Protein AF-Q9HEX7-F1 (afdb_monomer)

Radius of gyration: 48.35 Å; Cα contacts (8 Å, |Δi|>4): 26; chains: 1; bounding box: 105×76×158 Å

Organism: Pneumocystis carinii (NCBI:txid4754)

Foldseek 3Di:
DVVVVVVVVVVVVVVVVVVVVVVVVVVVVVVCVVVVPPPPPDPDPPPDDDDPPDPPVVVVVVPPPPPPPPPPPPPPDDPDPPDPVNVVVVVVVVVVVVVVVVVVVVVVVVVVVLVVLQVVQPPDDPDSVSSVVSSVVVVVVVVVVVVVVVVVVVVVVVVVVVVVVVVVVVVVVVVVVVVVVVVVVVVVVVVVVVVVVVVPPPPDDDDPPPDDDDDDD

Secondary structure (DSSP, 8-state):
-HHHHHHHHHHHHHHHHHHHHHHHHHHHHHHHHHHTTS-----------------HHHHHHHT--------------PPPTTSHHHHHHHHHHHHHHHHHHHHHHHHHHHHHHHHHHHHHSTT--S-HHHHHHHHHHHHHHHHHHHHHHHHHHHHHHHHHHHHHHHHHHHHHHHHHHHHHHHHHHHHHHHHHHHHHHHTTSS---------------

InterPro domains:
  IPR011598 Myc-type, basic helix-loop-helix (bHLH) domain [PF00010] (98-143)
  IPR011598 Myc-type, basic helix-loop-helix (bHLH) domain [PS50888] (94-142)
  IPR011598 Myc-type, basic helix-loop-helix (bHLH) domain [SM00353] (100-148)
  IPR036638 Helix-loop-helix DNA-binding domain superfamily [G3DSA:4.10.280.10] (104-194)
  IPR036638 Helix-loop-helix DNA-binding domain superfamily [SSF47459] (92-148)
  IPR047206 Centromere-binding protein 1-like, bHLHzip domain [cd11398] (84-175)

Sequence (217 aa):
MSLYLILIILVDKVYRTEDALSKEFHGLSEITRYTGMNGEEEEEEESGGIYSVESGEEILKSGVIRRDEEIHDAGGHKPIVGSEEWHRVRRSNHKVRVKREVERRRRETINESISELSRIVPGCEKNKGKILERTVSYIQQLKENEANNIEKWTLEKLLTDQAISELSATNQKLKAECDRLWREVSVWKQAATCGINNDKDEKKDDPISNVRAEKMD

Solvent-accessible surface area (backbone atoms only — not comparable to full-atom values): 13155 Å² total; per-residue (Å²): 113,73,67,61,54,51,50,50,53,50,50,53,50,52,52,52,48,51,57,54,50,51,54,52,50,50,53,51,52,51,52,49,55,71,68,67,69,79,73,74,84,74,82,76,80,86,74,83,74,84,73,81,79,75,58,80,73,55,60,68,63,66,65,60,71,72,74,77,73,72,76,74,73,91,62,93,66,78,60,56,87,85,38,72,66,31,56,49,52,52,51,51,53,49,50,53,50,51,51,51,53,52,51,49,52,54,52,48,56,52,52,52,54,56,55,51,52,43,72,77,38,86,90,50,63,94,48,70,69,57,30,53,55,49,42,54,54,48,53,52,49,50,55,52,50,49,52,53,48,51,52,51,51,52,50,52,49,53,54,48,54,50,52,51,50,54,53,50,51,52,50,51,53,50,50,55,49,51,55,49,52,51,49,52,54,50,51,53,52,49,56,58,54,56,62,64,56,61,75,67,69,77,77,72,78,80,81,82,76,83,77,83,86,80,89,87,136

Structure (mmCIF, N/CA/C/O backbone):
data_AF-Q9HEX7-F1
#
_entry.id   AF-Q9HEX7-F1
#
loop_
_atom_site.group_PDB
_atom_site.id
_atom_site.type_symbol
_atom_site.label_atom_id
_atom_site.label_alt_id
_atom_site.label_comp_id
_atom_site.label_asym_id
_atom_site.label_entity_id
_atom_site.label_seq_id
_atom_site.pdbx_PDB_ins_code
_atom_site.Cartn_x
_atom_site.Cartn_y
_atom_site.Cartn_z
_atom_site.occupancy
_atom_site.B_iso_or_equiv
_atom_site.auth_seq_id
_atom_site.auth_comp_id
_atom_site.auth_asym_id
_atom_site.auth_atom_id
_atom_site.pdbx_PDB_model_num
ATOM 1 N N . MET A 1 1 ? 13.748 29.659 -30.826 1.00 57.03 1 MET A N 1
ATOM 2 C CA . MET A 1 1 ? 12.870 29.961 -29.671 1.00 57.03 1 MET A CA 1
ATOM 3 C C . MET A 1 1 ? 11.982 28.779 -29.276 1.00 57.03 1 MET A C 1
ATOM 5 O O . MET A 1 1 ? 12.059 28.370 -28.129 1.00 57.03 1 MET A O 1
ATOM 9 N N . SER A 1 2 ? 11.213 28.167 -30.189 1.00 70.69 2 SER A N 1
ATOM 10 C CA . SER A 1 2 ? 10.248 27.104 -29.825 1.00 70.69 2 SER A CA 1
ATOM 11 C C . SER A 1 2 ? 10.862 25.814 -29.249 1.00 70.69 2 SER A C 1
ATOM 13 O O . SER A 1 2 ? 10.303 25.236 -28.327 1.00 70.69 2 SER A O 1
ATOM 15 N N . LEU A 1 3 ? 12.028 25.376 -29.742 1.00 67.94 3 LEU A N 1
ATOM 16 C CA . LEU A 1 3 ? 12.684 24.144 -29.265 1.00 67.94 3 LEU A CA 1
ATOM 17 C C . LEU A 1 3 ? 13.345 24.301 -27.887 1.00 67.94 3 LEU A C 1
ATOM 19 O O . LEU A 1 3 ? 13.359 23.364 -27.098 1.00 67.94 3 LEU A O 1
ATOM 23 N N . TYR A 1 4 ? 13.844 25.499 -27.576 1.00 76.00 4 TYR A N 1
ATOM 24 C CA . TYR A 1 4 ? 14.485 25.790 -26.290 1.00 76.00 4 TYR A CA 1
ATOM 25 C C . TYR A 1 4 ? 13.460 25.791 -25.148 1.00 76.00 4 TYR A C 1
ATOM 27 O O . TYR A 1 4 ? 13.732 25.293 -24.062 1.00 76.00 4 TYR A O 1
ATOM 35 N N . LEU A 1 5 ? 12.247 26.282 -25.423 1.00 78.19 5 LEU A N 1
ATOM 36 C CA . LEU A 1 5 ? 11.144 26.282 -24.464 1.00 78.19 5 LEU A CA 1
ATOM 37 C C . LEU A 1 5 ? 10.634 24.859 -24.181 1.00 78.19 5 LEU A C 1
ATOM 39 O O . LEU A 1 5 ? 10.353 24.524 -23.036 1.00 78.19 5 LEU A O 1
ATOM 43 N N . ILE A 1 6 ? 10.578 24.003 -25.208 1.00 77.62 6 ILE A N 1
ATOM 44 C CA . ILE A 1 6 ? 10.208 22.586 -25.062 1.00 77.62 6 ILE A CA 1
ATOM 45 C C . ILE A 1 6 ? 11.251 21.834 -24.228 1.00 77.62 6 ILE A C 1
ATOM 47 O O . ILE A 1 6 ? 10.879 21.052 -23.357 1.00 77.62 6 ILE A O 1
ATOM 51 N N . LEU A 1 7 ? 12.542 22.099 -24.451 1.00 79.31 7 LEU A N 1
ATOM 52 C CA . LEU A 1 7 ? 13.619 21.478 -23.682 1.00 79.31 7 LEU A CA 1
ATOM 53 C C . LEU A 1 7 ? 13.558 21.877 -22.201 1.00 79.31 7 LEU A C 1
ATOM 55 O O . LEU A 1 7 ? 13.669 21.013 -21.341 1.00 79.31 7 LEU A O 1
ATOM 59 N N . ILE A 1 8 ? 13.303 23.154 -21.898 1.00 81.88 8 ILE A N 1
ATOM 60 C CA . ILE A 1 8 ? 13.150 23.634 -20.515 1.00 81.88 8 ILE A CA 1
ATOM 61 C C . ILE A 1 8 ? 11.940 22.982 -19.835 1.00 81.88 8 ILE A C 1
ATOM 63 O O . ILE A 1 8 ? 12.062 22.516 -18.708 1.00 81.88 8 ILE A O 1
ATOM 67 N N . ILE A 1 9 ? 10.796 22.883 -20.521 1.00 79.69 9 ILE A N 1
ATOM 68 C CA . ILE A 1 9 ? 9.590 22.243 -19.968 1.00 79.69 9 ILE A CA 1
ATOM 69 C C . ILE A 1 9 ? 9.819 20.747 -19.718 1.00 79.69 9 ILE A C 1
ATOM 71 O O . ILE A 1 9 ? 9.359 20.222 -18.708 1.00 79.69 9 ILE A O 1
ATOM 75 N N . LEU A 1 10 ? 10.524 20.053 -20.616 1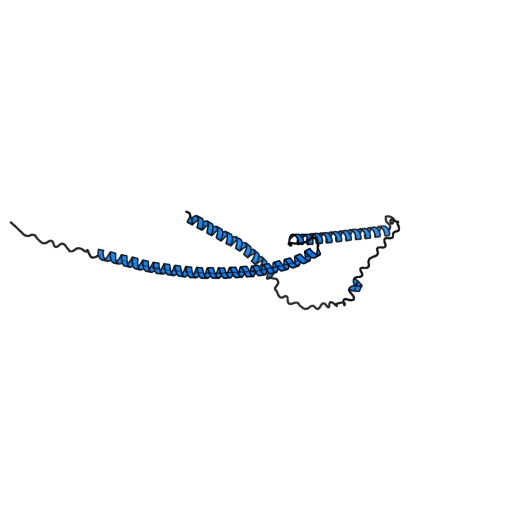.00 78.88 10 LEU A N 1
ATOM 76 C CA . LEU A 1 10 ? 10.851 18.637 -20.436 1.00 78.88 10 LEU A CA 1
ATOM 77 C C . LEU A 1 10 ? 11.819 18.427 -19.271 1.00 78.88 10 LEU A C 1
ATOM 79 O O . LEU A 1 10 ? 11.576 17.549 -18.451 1.00 78.88 10 LEU A O 1
ATOM 83 N N . VAL A 1 11 ? 12.863 19.250 -19.161 1.00 78.12 11 VAL A N 1
ATOM 84 C CA . VAL A 1 11 ? 13.827 19.172 -18.055 1.00 78.12 11 VAL A CA 1
ATOM 85 C C . VAL A 1 11 ? 13.146 19.462 -16.717 1.00 78.12 11 VAL A C 1
ATOM 87 O O . VAL A 1 11 ? 13.338 18.702 -15.776 1.00 78.12 11 VAL A O 1
ATOM 90 N N . ASP A 1 12 ? 12.294 20.487 -16.640 1.00 77.44 12 ASP A N 1
ATOM 91 C CA . ASP A 1 12 ? 11.570 20.841 -15.411 1.00 77.44 12 ASP A CA 1
ATOM 92 C C . ASP A 1 12 ? 10.563 19.751 -15.004 1.00 77.44 12 ASP A C 1
ATOM 94 O O . ASP A 1 12 ? 10.394 19.434 -13.825 1.00 77.44 12 ASP A O 1
ATOM 98 N N . LYS A 1 13 ? 9.932 19.101 -15.991 1.00 71.25 13 LYS A N 1
ATOM 99 C CA . LYS A 1 13 ? 9.003 17.992 -15.754 1.00 71.25 13 LYS A CA 1
ATOM 100 C C . LYS A 1 13 ? 9.717 16.726 -15.287 1.00 71.25 13 LYS A C 1
ATOM 102 O O . LYS A 1 13 ? 9.211 16.083 -14.373 1.00 71.25 13 LYS A O 1
ATOM 107 N N . VAL A 1 14 ? 10.885 16.422 -15.859 1.00 74.38 14 VAL A N 1
ATOM 108 C CA . VAL A 1 14 ? 11.753 15.314 -15.430 1.00 74.38 14 VAL A CA 1
ATOM 109 C C . VAL A 1 14 ? 12.279 15.558 -14.011 1.00 74.38 14 VAL A C 1
ATOM 111 O O . VAL A 1 14 ? 12.136 14.684 -13.158 1.00 74.38 14 VAL A O 1
ATOM 114 N N . TYR A 1 15 ? 12.761 16.766 -13.707 1.00 65.94 15 TYR A N 1
ATOM 115 C CA . TYR A 1 15 ? 13.234 17.115 -12.361 1.00 65.94 15 TYR A CA 1
ATOM 116 C C . TYR A 1 15 ? 12.117 17.058 -11.310 1.00 65.94 15 TYR A C 1
ATOM 118 O O . TYR A 1 15 ? 12.326 16.557 -10.207 1.00 65.94 15 TYR A O 1
ATOM 126 N N . ARG A 1 16 ? 10.898 17.511 -11.640 1.00 67.06 16 ARG A N 1
ATOM 127 C CA . ARG A 1 16 ? 9.739 17.366 -10.741 1.00 67.06 16 ARG A CA 1
ATOM 128 C C . ARG A 1 16 ? 9.359 15.910 -10.493 1.00 67.06 16 ARG A C 1
ATOM 130 O O . ARG A 1 16 ? 8.937 15.594 -9.383 1.00 67.06 16 ARG A O 1
ATOM 137 N N . THR A 1 17 ? 9.458 15.044 -11.503 1.00 60.97 17 THR A N 1
ATOM 138 C CA . THR A 1 17 ? 9.198 13.610 -11.319 1.00 60.97 17 THR A CA 1
ATOM 139 C C . THR A 1 17 ? 10.272 12.941 -10.472 1.00 60.97 17 THR A C 1
ATOM 141 O O . THR A 1 17 ? 9.924 12.144 -9.609 1.00 60.97 17 THR A O 1
ATOM 144 N N . GLU A 1 18 ? 11.544 13.312 -10.636 1.00 62.06 18 GLU A N 1
ATOM 145 C CA . GLU A 1 18 ? 12.628 12.813 -9.784 1.00 62.06 18 GLU A CA 1
ATOM 146 C C . GLU A 1 18 ? 12.456 13.255 -8.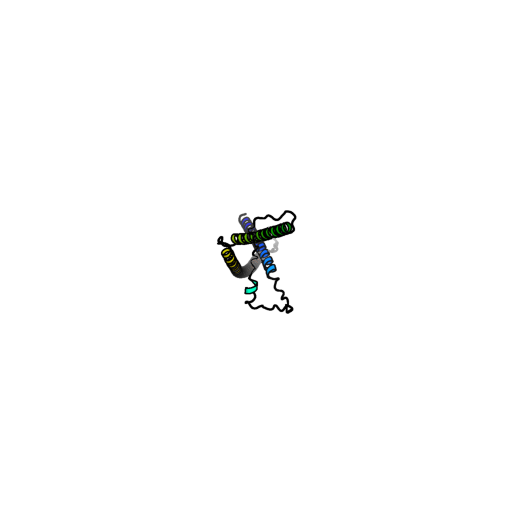323 1.00 62.06 18 GLU A C 1
ATOM 148 O O . GLU A 1 18 ? 12.617 12.437 -7.422 1.00 62.06 18 GLU A O 1
ATOM 153 N N . ASP A 1 19 ? 12.042 14.500 -8.061 1.00 65.31 19 ASP A N 1
ATOM 154 C CA . ASP A 1 19 ? 11.832 14.999 -6.691 1.00 65.31 19 ASP A CA 1
ATOM 155 C C . ASP A 1 19 ? 10.610 14.358 -5.998 1.00 65.31 19 ASP A C 1
ATOM 157 O O . ASP A 1 19 ? 10.617 14.126 -4.786 1.00 65.31 19 ASP A O 1
ATOM 161 N N . ALA A 1 20 ? 9.564 14.021 -6.764 1.00 58.84 20 ALA A N 1
ATOM 162 C CA . ALA A 1 20 ? 8.406 13.276 -6.266 1.00 58.84 20 ALA A CA 1
ATOM 163 C C . ALA A 1 20 ? 8.754 11.806 -5.963 1.00 58.84 20 ALA A C 1
ATOM 165 O O . ALA A 1 20 ? 8.435 11.312 -4.882 1.00 58.84 20 ALA A O 1
ATOM 166 N N . LEU A 1 21 ? 9.480 11.142 -6.871 1.00 58.53 21 LEU A N 1
ATOM 167 C CA . LEU A 1 21 ? 9.962 9.769 -6.687 1.00 58.53 21 LEU A CA 1
ATOM 168 C C . LEU A 1 21 ? 10.971 9.665 -5.538 1.00 58.53 21 LEU A C 1
ATOM 170 O O . LEU A 1 21 ? 10.945 8.695 -4.790 1.00 58.53 21 LEU A O 1
ATOM 174 N N . SER A 1 22 ? 11.830 10.670 -5.349 1.00 61.56 22 SER A N 1
ATOM 175 C CA . SER A 1 22 ? 12.816 10.694 -4.263 1.00 61.56 22 SER A CA 1
ATOM 176 C C . SER A 1 22 ? 12.150 10.803 -2.885 1.00 61.56 22 SER A C 1
ATOM 178 O O . SER A 1 22 ? 12.585 10.151 -1.936 1.00 61.56 22 SER A O 1
ATOM 180 N N . LYS A 1 23 ? 11.039 11.548 -2.777 1.00 60.06 23 LYS A N 1
ATOM 181 C CA . LYS A 1 23 ? 10.221 11.626 -1.551 1.00 60.06 23 LYS A CA 1
ATOM 182 C C . LYS A 1 23 ? 9.485 10.317 -1.255 1.00 60.06 23 LYS A C 1
ATOM 184 O O . LYS A 1 23 ? 9.469 9.895 -0.101 1.00 60.06 23 LYS A O 1
ATOM 189 N N . GLU A 1 24 ? 8.937 9.652 -2.273 1.00 60.84 24 GLU A N 1
ATOM 190 C CA . GLU A 1 24 ? 8.319 8.327 -2.110 1.00 60.84 24 GLU A CA 1
ATOM 191 C C . GLU A 1 24 ? 9.354 7.251 -1.753 1.00 60.84 24 GLU A C 1
ATOM 193 O O . GLU A 1 24 ? 9.128 6.457 -0.843 1.00 60.84 24 GLU A O 1
ATOM 198 N N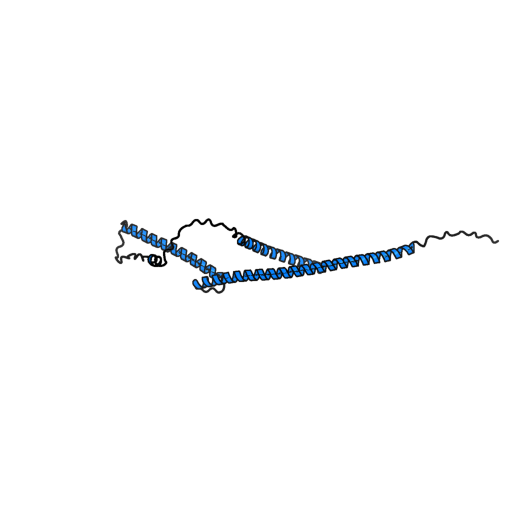 . PHE A 1 25 ? 10.532 7.270 -2.382 1.00 57.44 25 PHE A N 1
ATOM 199 C CA . PHE A 1 25 ? 11.620 6.337 -2.087 1.00 57.44 25 PHE A CA 1
ATOM 200 C C . PHE A 1 25 ? 12.210 6.554 -0.686 1.00 57.44 25 PHE A C 1
ATOM 202 O O . PHE A 1 25 ? 12.515 5.584 0.005 1.00 57.44 25 PHE A O 1
ATOM 209 N N . HIS A 1 26 ? 12.320 7.805 -0.215 1.00 55.22 26 HIS A N 1
ATOM 210 C CA . HIS A 1 26 ? 12.702 8.084 1.175 1.00 55.22 26 HIS A CA 1
ATOM 211 C C . HIS A 1 26 ? 11.670 7.537 2.166 1.00 55.22 26 HIS A C 1
ATOM 213 O O . HIS A 1 26 ? 12.069 6.870 3.121 1.00 55.22 26 HIS A O 1
ATOM 219 N N . GLY A 1 27 ? 10.372 7.737 1.903 1.00 55.88 27 GLY A N 1
ATOM 220 C CA . GLY A 1 27 ? 9.290 7.177 2.717 1.00 55.88 27 GLY A CA 1
ATOM 221 C C . GLY A 1 27 ? 9.322 5.647 2.769 1.00 55.88 27 GLY A C 1
ATOM 222 O O . GLY A 1 27 ? 9.231 5.062 3.846 1.00 55.88 27 GLY A O 1
ATOM 223 N N . LEU A 1 28 ? 9.565 4.988 1.632 1.00 54.22 28 LEU A N 1
ATOM 224 C CA . LEU A 1 28 ? 9.733 3.532 1.559 1.00 54.22 28 LEU A CA 1
ATOM 225 C C . LEU A 1 28 ? 11.014 3.048 2.260 1.00 54.22 28 LEU A C 1
ATOM 227 O O . LEU A 1 28 ? 11.005 1.991 2.890 1.00 54.22 28 LEU A O 1
ATOM 231 N N . SER A 1 29 ? 12.105 3.822 2.216 1.00 53.22 29 SER A N 1
ATOM 232 C CA . SER A 1 29 ? 13.355 3.506 2.927 1.00 53.22 29 SER A CA 1
ATOM 233 C C . SER A 1 29 ? 13.233 3.638 4.450 1.00 53.22 29 SER A C 1
ATOM 235 O O . SER A 1 29 ? 13.913 2.916 5.181 1.00 53.22 29 SER A O 1
ATOM 237 N N . GLU A 1 30 ? 12.391 4.555 4.941 1.00 50.47 30 GLU A N 1
ATOM 238 C CA . GLU A 1 30 ? 12.071 4.668 6.367 1.00 50.47 30 GLU A CA 1
ATOM 239 C C . GLU A 1 30 ? 11.192 3.501 6.810 1.00 50.47 30 GLU A C 1
ATOM 241 O O . GLU A 1 30 ? 11.521 2.841 7.792 1.00 50.47 30 GLU A O 1
ATOM 246 N N . ILE A 1 31 ? 10.148 3.170 6.046 1.00 52.47 31 ILE A N 1
ATOM 247 C CA . ILE A 1 31 ? 9.278 2.017 6.327 1.00 52.47 31 ILE A CA 1
ATOM 248 C C . ILE A 1 31 ? 10.095 0.715 6.348 1.00 52.47 31 ILE A C 1
ATOM 250 O O . ILE A 1 31 ? 9.997 -0.052 7.303 1.00 52.47 31 ILE A O 1
ATOM 254 N N . THR A 1 32 ? 10.988 0.516 5.372 1.00 51.16 32 THR A N 1
ATOM 255 C CA . THR A 1 32 ? 11.868 -0.666 5.297 1.00 51.16 32 THR A CA 1
ATOM 256 C C . THR A 1 32 ? 12.849 -0.742 6.475 1.00 51.16 32 THR A C 1
ATOM 258 O O . THR A 1 32 ? 13.127 -1.832 6.975 1.00 51.16 32 THR A O 1
ATOM 261 N N . ARG A 1 33 ? 13.356 0.399 6.971 1.00 50.41 33 ARG A N 1
ATOM 262 C CA . ARG A 1 33 ? 14.217 0.446 8.169 1.00 50.41 33 ARG A CA 1
ATOM 263 C C . ARG A 1 33 ? 13.463 0.092 9.452 1.00 50.41 33 ARG A C 1
ATOM 265 O O . ARG A 1 33 ? 14.038 -0.571 10.307 1.00 50.41 33 ARG A O 1
ATOM 272 N N . TYR A 1 34 ? 12.189 0.461 9.570 1.00 47.59 34 TYR A N 1
ATOM 273 C CA . TYR A 1 34 ? 11.359 0.083 10.719 1.00 47.59 34 TYR A CA 1
ATOM 274 C C . TYR A 1 34 ? 10.903 -1.383 10.686 1.00 47.59 34 TYR A C 1
ATOM 276 O O . TYR A 1 34 ? 10.695 -1.974 11.742 1.00 47.59 34 TYR A O 1
ATOM 284 N N . THR A 1 35 ? 10.782 -1.999 9.507 1.00 54.00 35 THR A N 1
ATOM 285 C CA . THR A 1 35 ? 10.439 -3.428 9.383 1.00 54.00 35 THR A CA 1
ATOM 286 C C . THR A 1 35 ? 11.658 -4.355 9.422 1.00 54.00 35 THR A C 1
ATOM 288 O O . THR A 1 35 ? 11.519 -5.520 9.778 1.00 54.00 35 THR A O 1
ATOM 291 N N . GLY A 1 36 ? 12.848 -3.857 9.065 1.00 43.34 36 GLY A N 1
ATOM 292 C CA . GLY A 1 36 ? 14.083 -4.642 8.937 1.00 43.34 36 GLY A CA 1
ATOM 293 C C . GLY A 1 36 ? 14.960 -4.745 10.191 1.00 43.34 36 GLY A C 1
ATOM 294 O O . GLY A 1 36 ? 16.016 -5.361 10.114 1.00 43.34 36 GLY A O 1
ATOM 295 N N . MET A 1 37 ? 14.560 -4.159 11.325 1.00 42.53 37 MET A N 1
ATOM 296 C CA . MET A 1 37 ? 15.340 -4.175 12.579 1.00 42.53 37 MET A CA 1
ATOM 297 C C . MET A 1 37 ? 14.719 -5.015 13.713 1.00 42.53 37 MET A C 1
ATOM 299 O O . MET A 1 37 ? 15.175 -4.921 14.843 1.00 42.53 37 MET A O 1
ATOM 303 N N . ASN A 1 38 ? 13.727 -5.869 13.435 1.00 46.47 38 ASN A N 1
ATOM 304 C CA . ASN A 1 38 ? 13.174 -6.812 14.430 1.00 46.47 38 ASN A CA 1
ATOM 305 C C . ASN A 1 38 ? 13.630 -8.266 14.195 1.00 46.47 38 ASN A C 1
ATOM 307 O O . ASN A 1 38 ? 12.922 -9.202 14.554 1.00 46.47 38 ASN A O 1
ATOM 311 N N . GLY A 1 39 ? 14.770 -8.453 13.530 1.00 45.56 39 GLY A N 1
ATOM 312 C CA . GLY A 1 39 ? 15.330 -9.764 13.191 1.00 45.56 39 GLY A CA 1
ATOM 313 C C . GLY A 1 39 ? 16.694 -10.021 13.824 1.00 45.56 39 GLY A C 1
ATOM 314 O O . GLY A 1 39 ? 17.519 -10.676 13.197 1.00 45.56 39 GLY A O 1
ATOM 315 N N . GLU A 1 40 ? 16.965 -9.471 15.009 1.00 46.81 40 GLU A N 1
ATOM 316 C CA . GLU A 1 40 ? 18.017 -10.025 15.863 1.00 46.81 40 GLU A CA 1
ATOM 317 C C . GLU A 1 40 ? 17.400 -11.216 16.600 1.00 46.81 40 GLU A C 1
ATOM 319 O O . GLU A 1 40 ? 16.463 -11.067 17.384 1.00 46.81 40 GLU A O 1
ATOM 324 N N . GLU A 1 41 ? 17.866 -12.411 16.242 1.00 52.25 41 GLU A N 1
ATOM 325 C CA . GLU A 1 41 ? 17.596 -13.663 16.941 1.00 52.25 41 GLU A CA 1
ATOM 326 C C . GLU A 1 41 ? 18.113 -13.522 18.382 1.00 52.25 41 GLU A C 1
ATOM 328 O O . GLU A 1 41 ? 19.293 -13.733 18.657 1.00 52.25 41 GLU A O 1
ATOM 333 N N . GLU A 1 42 ? 17.244 -13.105 19.306 1.00 44.09 42 GLU A N 1
ATOM 334 C CA . GLU A 1 42 ? 17.498 -13.256 20.736 1.00 44.09 42 GLU A CA 1
ATOM 335 C C . GLU A 1 42 ? 17.434 -14.755 21.058 1.00 44.09 42 GLU A C 1
ATOM 337 O O . GLU A 1 42 ? 16.378 -15.386 20.983 1.00 44.09 42 GLU A O 1
ATOM 342 N N . GLU A 1 43 ? 18.591 -15.342 21.376 1.00 45.16 43 GLU A N 1
ATOM 343 C CA . GLU A 1 43 ? 18.681 -16.645 22.029 1.00 45.16 43 GLU A CA 1
ATOM 344 C C . GLU A 1 43 ? 17.903 -16.571 23.354 1.00 45.16 43 GLU A C 1
ATOM 346 O O . GLU A 1 43 ? 18.370 -16.002 24.342 1.00 45.16 43 GLU A O 1
ATOM 351 N N . GLU A 1 44 ? 16.682 -17.111 23.370 1.00 42.72 44 GLU A N 1
ATOM 352 C CA . GLU A 1 44 ? 15.894 -17.258 24.592 1.00 42.72 44 GLU A CA 1
ATOM 353 C C . GLU A 1 44 ? 16.599 -18.253 25.532 1.00 42.72 44 GLU A C 1
ATOM 355 O O . GLU A 1 44 ? 16.522 -19.472 25.359 1.00 42.72 44 GLU A O 1
ATOM 360 N N . GLU A 1 45 ? 17.285 -17.739 26.558 1.00 41.88 45 GLU A N 1
ATOM 361 C CA . GLU A 1 45 ? 17.632 -18.526 27.741 1.00 41.88 45 GLU A CA 1
ATOM 362 C C . GLU A 1 45 ? 16.335 -19.003 28.414 1.00 41.88 45 GLU A C 1
ATOM 364 O O . GLU A 1 45 ? 15.575 -18.232 29.009 1.00 41.88 45 GLU A O 1
ATOM 369 N N . GLU A 1 46 ? 16.096 -20.309 28.317 1.00 44.38 46 GLU A N 1
ATOM 370 C CA . GLU A 1 46 ? 14.995 -21.040 28.936 1.00 44.38 46 GLU A CA 1
ATOM 371 C C . GLU A 1 46 ? 15.089 -20.973 30.475 1.00 44.38 46 GLU A C 1
ATOM 373 O O . GLU A 1 46 ? 15.585 -21.872 31.156 1.00 44.38 46 GLU A O 1
ATOM 378 N N . SER A 1 47 ? 14.590 -19.883 31.058 1.00 37.28 47 SER A N 1
ATOM 379 C CA . SER A 1 47 ? 14.283 -19.795 32.486 1.00 37.28 47 SER A CA 1
ATOM 380 C C . SER A 1 47 ? 12.882 -20.355 32.717 1.00 37.28 47 SER A C 1
ATOM 382 O O . SER A 1 47 ? 11.870 -19.659 32.607 1.00 37.28 47 SER A O 1
ATOM 384 N N . GLY A 1 48 ? 12.832 -21.659 32.998 1.00 41.44 48 GLY A N 1
ATOM 385 C CA . GLY A 1 48 ? 11.623 -22.418 33.298 1.00 41.44 48 GLY A CA 1
ATOM 386 C C . GLY A 1 48 ? 10.849 -21.871 34.502 1.00 41.44 48 GLY A C 1
ATOM 387 O O . GLY A 1 48 ? 11.022 -22.315 35.637 1.00 41.44 48 GLY A O 1
ATOM 388 N N . GLY A 1 49 ? 9.935 -20.940 34.241 1.00 36.03 49 GLY A N 1
ATOM 389 C CA . GLY A 1 49 ? 8.829 -20.603 35.126 1.00 36.03 49 GLY A CA 1
ATOM 390 C C . GLY A 1 49 ? 7.688 -21.591 34.912 1.00 36.03 49 GLY A C 1
ATOM 391 O O . GLY A 1 49 ? 6.940 -21.484 33.945 1.00 36.03 49 GLY A O 1
ATOM 392 N N . ILE A 1 50 ? 7.559 -22.561 35.817 1.00 40.22 50 ILE A N 1
ATOM 393 C CA . ILE A 1 50 ? 6.465 -23.537 35.847 1.00 40.22 50 ILE A CA 1
ATOM 394 C C . ILE A 1 50 ? 5.142 -22.781 36.051 1.00 40.22 50 ILE A C 1
ATOM 396 O O . ILE A 1 50 ? 4.753 -22.483 37.179 1.00 40.22 50 ILE A O 1
ATOM 400 N N . TYR A 1 51 ? 4.432 -22.468 34.969 1.00 36.34 51 TYR A N 1
ATOM 401 C CA . TYR A 1 51 ? 3.018 -22.125 35.050 1.00 36.34 51 TYR A CA 1
ATOM 402 C C . TYR A 1 51 ? 2.231 -23.433 35.099 1.00 36.34 51 TYR A C 1
ATOM 404 O O . TYR A 1 51 ? 2.020 -24.088 34.079 1.00 36.34 51 TYR A O 1
ATOM 412 N N . SER A 1 52 ? 1.817 -23.828 36.306 1.00 41.25 52 SER A N 1
ATOM 413 C CA . SER A 1 52 ? 0.781 -24.846 36.478 1.00 41.25 52 SER A CA 1
ATOM 414 C C . SER A 1 52 ? -0.462 -24.400 35.714 1.00 41.25 52 SER A C 1
ATOM 416 O O . SER A 1 52 ? -1.128 -23.439 36.092 1.00 41.25 52 SER A O 1
ATOM 418 N N . VAL A 1 53 ? -0.758 -25.098 34.621 1.00 47.44 53 VAL A N 1
ATOM 419 C CA . VAL A 1 53 ? -2.034 -24.992 33.921 1.00 47.44 53 VAL A CA 1
ATOM 420 C C . VAL A 1 53 ? -3.077 -25.644 34.823 1.00 47.44 53 VAL A C 1
ATOM 422 O O . VAL A 1 53 ? -3.245 -26.863 34.816 1.00 47.44 53 VAL A O 1
ATOM 425 N N . GLU A 1 54 ? -3.743 -24.840 35.650 1.00 46.16 54 GLU A N 1
ATOM 426 C CA .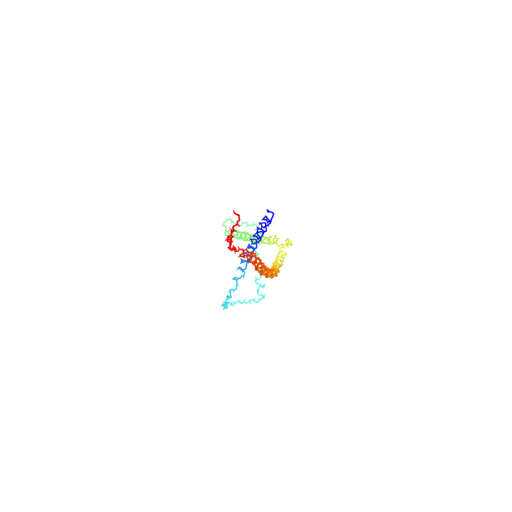 GLU A 1 54 ? -4.951 -25.286 36.338 1.00 46.16 54 GLU A CA 1
ATOM 427 C C . GLU A 1 54 ? -6.006 -25.629 35.277 1.00 46.16 54 GLU A C 1
ATOM 429 O O . GLU A 1 54 ? -6.336 -24.830 34.394 1.00 46.16 54 GLU A O 1
ATOM 434 N N . SER A 1 55 ? -6.472 -26.879 35.326 1.00 48.59 55 SER A N 1
ATOM 435 C CA . SER A 1 55 ? -7.475 -27.453 34.432 1.00 48.59 55 SER A CA 1
ATOM 436 C C . SER A 1 55 ? -8.713 -26.555 34.353 1.00 48.59 55 SER A C 1
ATOM 438 O O . SER A 1 55 ? -9.168 -26.009 35.359 1.00 48.59 55 SER A O 1
ATOM 440 N N . GLY A 1 56 ? -9.298 -26.437 33.156 1.00 46.50 56 GLY A N 1
ATOM 441 C CA . GLY A 1 56 ? -10.410 -25.531 32.832 1.00 46.50 56 GLY A CA 1
ATOM 442 C C . GLY A 1 56 ? -11.689 -25.676 33.676 1.00 46.50 56 GLY A C 1
ATOM 443 O O . GLY A 1 56 ? -12.609 -24.876 33.518 1.00 46.50 56 GLY A O 1
ATOM 444 N N . GLU A 1 57 ? -11.756 -26.637 34.601 1.00 48.38 57 GLU A N 1
ATOM 445 C CA . GLU A 1 57 ? -12.818 -26.743 35.609 1.00 48.38 57 GLU A CA 1
ATOM 446 C C . GLU A 1 57 ? -12.640 -25.799 36.818 1.00 48.38 57 GLU A C 1
ATOM 448 O O . GLU A 1 57 ? -13.634 -25.461 37.466 1.00 48.38 57 GLU A O 1
ATOM 453 N N . GLU A 1 58 ? -11.429 -25.311 37.120 1.00 42.94 58 GLU A N 1
ATOM 454 C CA . GLU A 1 58 ? -11.195 -24.387 38.249 1.00 42.94 58 GLU A CA 1
ATOM 455 C C . GLU A 1 58 ? -11.509 -22.922 37.911 1.00 42.94 58 GLU A C 1
ATOM 457 O O . GLU A 1 58 ? -12.041 -22.185 38.749 1.00 42.94 58 GLU A O 1
ATOM 462 N N . ILE A 1 59 ? -11.326 -22.514 36.652 1.00 46.44 59 ILE A N 1
ATOM 463 C CA . ILE A 1 59 ? -11.650 -21.154 36.181 1.00 46.44 59 ILE A CA 1
ATOM 464 C C . ILE A 1 59 ? -13.169 -20.899 36.217 1.00 46.44 59 ILE A C 1
ATOM 466 O O . ILE A 1 59 ? -13.624 -19.786 36.492 1.00 46.44 59 ILE A O 1
ATOM 470 N N . LEU A 1 60 ? -13.984 -21.943 36.038 1.00 44.94 60 LEU A N 1
ATOM 471 C CA . LEU A 1 60 ? -15.443 -21.839 36.141 1.00 44.94 60 LEU A CA 1
ATOM 472 C C . LEU A 1 60 ? -15.939 -21.709 37.591 1.00 44.94 60 LEU A C 1
ATOM 474 O O . LEU A 1 60 ? -17.045 -21.214 37.809 1.00 44.94 60 LEU A O 1
ATOM 478 N N . LYS A 1 61 ? -15.127 -22.080 38.592 1.00 45.03 61 LYS A N 1
ATOM 479 C CA . LYS A 1 61 ? -15.445 -21.854 40.013 1.00 45.03 61 LYS A CA 1
ATOM 480 C C . LYS A 1 61 ? -14.966 -20.491 40.518 1.00 45.03 61 LYS A C 1
ATOM 482 O O . LYS A 1 61 ? -15.611 -19.932 41.405 1.00 45.03 61 LYS A O 1
ATOM 487 N N . SER A 1 62 ? -13.903 -19.919 39.943 1.00 39.38 62 SER A N 1
ATOM 488 C CA . SER A 1 62 ? -13.414 -18.576 40.308 1.00 39.38 62 SER A CA 1
ATOM 489 C C . SER A 1 62 ? -14.199 -17.434 39.643 1.00 39.38 62 SER A C 1
ATOM 491 O O . SER A 1 62 ? -14.219 -16.313 40.151 1.00 39.38 62 SER A O 1
ATOM 493 N N . GLY A 1 63 ? -14.925 -17.731 38.558 1.00 39.94 63 GLY A N 1
ATOM 494 C CA . GLY A 1 63 ? -15.805 -16.802 37.840 1.00 39.94 63 GLY A CA 1
ATOM 495 C C . GLY A 1 63 ? -17.151 -16.504 38.509 1.00 39.94 63 GLY A C 1
ATOM 496 O O . GLY A 1 63 ? -17.935 -15.717 37.973 1.00 39.94 63 GLY A O 1
ATOM 497 N N . VAL A 1 64 ? -17.433 -17.062 39.692 1.00 38.31 64 VAL A N 1
ATOM 498 C CA . VAL A 1 64 ? -18.484 -16.510 40.552 1.00 38.31 64 VAL A CA 1
ATOM 499 C C . VAL A 1 64 ? -17.908 -15.241 41.162 1.00 38.31 64 VAL A C 1
ATOM 501 O O . VAL A 1 64 ? -17.422 -15.231 42.293 1.00 38.31 64 VAL A O 1
ATOM 504 N N . ILE A 1 65 ? -17.977 -14.143 40.401 1.00 40.56 65 ILE A N 1
ATOM 505 C CA . ILE A 1 65 ? -18.056 -12.819 41.003 1.00 40.56 65 ILE A CA 1
ATOM 506 C C . ILE A 1 65 ? -19.184 -12.951 42.010 1.00 40.56 65 ILE A C 1
ATOM 508 O O . ILE A 1 65 ? -20.359 -13.014 41.638 1.00 40.56 65 ILE A O 1
ATOM 512 N N . ARG A 1 66 ? -18.800 -13.072 43.285 1.00 40.19 66 ARG A N 1
ATOM 513 C CA . ARG A 1 66 ? -19.679 -12.787 44.400 1.00 40.19 66 ARG A CA 1
ATOM 514 C C . ARG A 1 66 ? -20.259 -11.440 44.033 1.00 40.19 66 ARG A C 1
ATOM 516 O O . ARG A 1 66 ? -19.563 -10.427 43.998 1.00 40.19 66 ARG A O 1
ATOM 523 N N . ARG A 1 67 ? -21.518 -11.476 43.606 1.00 41.97 67 ARG A N 1
ATOM 524 C CA . ARG A 1 67 ? -22.390 -10.328 43.665 1.00 41.97 67 ARG A CA 1
ATOM 525 C C . ARG A 1 67 ? -22.306 -10.005 45.146 1.00 41.97 67 ARG A C 1
ATOM 527 O O . ARG A 1 67 ? -22.880 -10.735 45.947 1.00 41.97 67 ARG A O 1
ATOM 534 N N . ASP A 1 68 ? -21.435 -9.068 45.511 1.00 37.81 68 ASP A N 1
ATOM 535 C CA . ASP A 1 68 ? -21.514 -8.441 46.813 1.00 37.81 68 ASP A CA 1
ATOM 536 C C . ASP A 1 68 ? -22.910 -7.836 46.777 1.00 37.81 68 ASP A C 1
ATOM 538 O O . ASP A 1 68 ? -23.153 -6.793 46.168 1.00 37.81 68 ASP A O 1
ATOM 542 N N . GLU A 1 69 ? -23.868 -8.612 47.276 1.00 41.03 69 GLU A N 1
ATOM 543 C CA . GLU A 1 69 ? -25.149 -8.131 47.721 1.00 41.03 69 GLU A CA 1
ATOM 544 C C . GLU A 1 69 ? -24.781 -7.152 48.829 1.00 41.03 69 GLU A C 1
ATOM 546 O O . GLU A 1 69 ? -24.706 -7.485 50.008 1.00 41.03 69 GLU A O 1
ATOM 551 N N . GLU A 1 70 ? -24.446 -5.926 48.420 1.00 44.56 70 GLU A N 1
ATOM 552 C CA . GLU A 1 70 ? -24.646 -4.762 49.249 1.00 44.56 70 GLU A CA 1
ATOM 553 C C . GLU A 1 70 ? -26.127 -4.818 49.594 1.00 44.56 70 GLU A C 1
ATOM 555 O O . GLU A 1 70 ? -26.999 -4.477 48.793 1.00 44.56 70 GLU A O 1
ATOM 560 N N . ILE A 1 71 ? -26.390 -5.375 50.775 1.00 42.25 71 ILE A N 1
ATOM 561 C CA . ILE A 1 71 ? -27.659 -5.307 51.468 1.00 42.25 71 ILE A CA 1
ATOM 562 C C . ILE A 1 71 ? -27.966 -3.814 51.553 1.00 42.25 71 ILE A C 1
ATOM 564 O O . ILE A 1 71 ? -27.495 -3.104 52.442 1.00 42.25 71 ILE A O 1
ATOM 568 N N . HIS A 1 72 ? -28.715 -3.310 50.577 1.00 49.19 72 HIS A N 1
ATOM 569 C CA . HIS A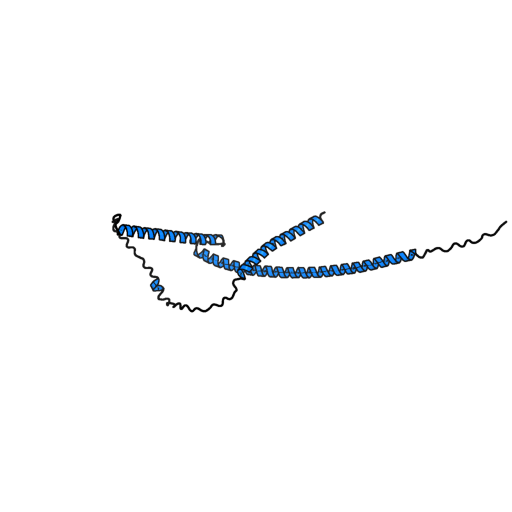 1 72 ? -29.480 -2.101 50.756 1.00 49.19 72 HIS A CA 1
ATOM 570 C C . HIS A 1 72 ? -30.521 -2.457 51.802 1.00 49.19 72 HIS A C 1
ATOM 572 O O . HIS A 1 72 ? -31.586 -2.984 51.487 1.00 49.19 72 HIS A O 1
ATOM 578 N N . ASP A 1 73 ? -30.163 -2.209 53.060 1.00 40.12 73 ASP A N 1
ATOM 579 C CA . ASP A 1 73 ? -31.126 -2.110 54.134 1.00 40.12 73 ASP A CA 1
ATOM 580 C C . ASP A 1 73 ? -32.156 -1.063 53.700 1.00 40.12 73 ASP A C 1
ATOM 582 O O . ASP A 1 73 ? -31.906 0.147 53.674 1.00 40.12 73 ASP A O 1
ATOM 586 N N . ALA A 1 74 ? -33.313 -1.557 53.266 1.00 42.94 74 ALA A N 1
ATOM 587 C CA . ALA A 1 74 ? -34.515 -0.793 52.989 1.00 42.94 74 ALA A CA 1
ATOM 588 C C . ALA A 1 74 ? -35.137 -0.343 54.325 1.00 42.94 74 ALA A C 1
ATOM 590 O O . ALA A 1 74 ? -36.307 -0.589 54.604 1.00 42.94 74 ALA A O 1
ATOM 591 N N . GLY A 1 75 ? -34.319 0.301 55.159 1.00 43.47 75 GLY A N 1
ATOM 592 C CA . GLY A 1 75 ? -34.563 0.545 56.572 1.00 43.47 75 GLY A CA 1
ATOM 593 C C . GLY A 1 75 ? -34.361 1.996 56.994 1.00 43.47 75 GLY A C 1
ATOM 594 O O . GLY A 1 75 ? -34.031 2.237 58.140 1.00 43.47 75 GLY A O 1
ATOM 595 N N . GLY A 1 76 ? -34.552 2.981 56.106 1.00 52.84 76 GLY A N 1
ATOM 596 C CA . GLY A 1 76 ? -34.978 4.358 56.439 1.00 52.84 76 GLY A CA 1
ATOM 597 C C . GLY A 1 76 ? -34.202 5.215 57.465 1.00 52.84 76 GLY A C 1
ATOM 598 O O . GLY A 1 76 ? -34.562 6.378 57.635 1.00 52.84 76 GLY A O 1
ATOM 599 N N . HIS A 1 77 ? -33.152 4.733 58.131 1.00 59.84 77 HIS A N 1
ATOM 600 C CA . HIS A 1 77 ? -32.414 5.475 59.151 1.00 59.84 77 HIS A CA 1
ATOM 601 C C . HIS A 1 77 ? -31.087 5.956 58.584 1.00 59.84 77 HIS A C 1
ATOM 603 O O . HIS A 1 77 ? -30.129 5.207 58.412 1.00 59.84 77 HIS A O 1
ATOM 609 N N . LYS A 1 78 ? -31.025 7.257 58.289 1.00 66.75 78 LYS A N 1
ATOM 610 C CA . LYS A 1 78 ? -29.760 7.920 57.973 1.00 66.75 78 LYS A CA 1
ATOM 611 C C . LYS A 1 78 ? -28.867 7.799 59.218 1.00 66.75 78 LYS A C 1
ATOM 613 O O . LYS A 1 78 ? -29.288 8.277 60.273 1.00 66.75 78 LYS A O 1
ATOM 618 N N . PRO A 1 79 ? -27.679 7.175 59.130 1.00 72.88 79 PRO A N 1
ATOM 619 C CA . PRO A 1 79 ? -26.805 7.012 60.285 1.00 72.88 79 PRO A CA 1
ATOM 620 C C . PRO A 1 79 ? -26.463 8.382 60.881 1.00 72.88 79 PRO A C 1
ATOM 622 O O . PRO A 1 79 ? -26.281 9.357 60.144 1.00 72.88 79 PRO A O 1
ATOM 625 N N . ILE A 1 80 ? -26.395 8.458 62.213 1.00 77.50 80 ILE A N 1
ATOM 626 C CA . ILE A 1 80 ? -26.084 9.694 62.942 1.00 77.50 80 ILE A CA 1
ATOM 627 C C . ILE A 1 80 ? -24.758 10.270 62.438 1.00 77.50 80 ILE A C 1
ATOM 629 O O . ILE A 1 80 ? -23.753 9.561 62.356 1.00 77.50 80 ILE A O 1
ATOM 633 N N . VAL A 1 81 ? -24.756 11.558 62.094 1.00 78.12 81 VAL A N 1
ATOM 634 C CA . VAL A 1 81 ? -23.566 12.274 61.616 1.00 78.12 81 VAL A CA 1
ATOM 635 C C . VAL A 1 81 ? -22.466 12.188 62.678 1.00 78.12 81 VAL A C 1
ATOM 637 O O . VAL A 1 81 ? -22.694 12.554 63.826 1.00 78.12 81 VAL A O 1
ATOM 640 N N . GLY A 1 82 ? -21.289 11.683 62.299 1.00 75.50 82 GLY A N 1
ATOM 641 C CA . GLY A 1 82 ? -20.156 11.467 63.211 1.00 75.50 82 GLY A CA 1
ATOM 642 C C . GLY A 1 82 ? -20.084 10.077 63.860 1.00 75.50 82 GLY A C 1
ATOM 643 O O . GLY A 1 82 ? -19.092 9.775 64.513 1.00 75.50 82 GLY A O 1
ATOM 644 N N . SER A 1 83 ? -21.081 9.205 63.659 1.00 84.94 83 SER A N 1
ATOM 645 C CA . SER A 1 83 ? -20.976 7.787 64.043 1.00 84.94 83 SER A CA 1
ATOM 646 C C . SER A 1 83 ? -19.975 7.030 63.157 1.00 84.94 83 SER A C 1
ATOM 648 O O . SER A 1 83 ? -19.743 7.393 61.998 1.00 84.94 83 SER A O 1
ATOM 650 N N . GLU A 1 84 ? -19.413 5.930 63.667 1.00 81.19 84 GLU A N 1
ATOM 651 C CA . GLU A 1 84 ? -18.517 5.066 62.885 1.00 81.19 84 GLU A CA 1
ATOM 652 C C . GLU A 1 84 ? -19.233 4.469 61.657 1.00 81.19 84 GLU A C 1
ATOM 654 O O . GLU A 1 84 ? -18.640 4.350 60.583 1.00 81.19 84 GLU A O 1
ATOM 659 N N . GLU A 1 85 ? -20.535 4.164 61.754 1.00 79.31 85 GLU A N 1
ATOM 660 C CA . GLU A 1 85 ? -21.353 3.798 60.589 1.00 79.31 85 GLU A CA 1
ATOM 661 C C . GLU A 1 85 ? -21.445 4.929 59.557 1.00 79.31 85 GLU A C 1
ATOM 663 O O . GLU A 1 85 ? -21.288 4.675 58.362 1.00 79.31 85 GLU A O 1
ATOM 668 N N . TRP A 1 86 ? -21.633 6.181 59.978 1.00 84.62 86 TRP A N 1
ATOM 669 C CA . TRP A 1 86 ? -21.691 7.318 59.055 1.00 84.62 86 TRP A CA 1
ATOM 670 C C . TRP A 1 86 ? -20.364 7.528 58.310 1.00 84.62 86 TRP A C 1
ATOM 672 O O . TRP A 1 86 ? -20.353 7.715 57.088 1.00 84.62 86 TRP A O 1
ATOM 682 N N . HIS A 1 87 ? -19.230 7.422 59.011 1.00 83.06 87 HIS A N 1
ATOM 683 C CA . HIS A 1 87 ? -17.902 7.498 58.393 1.00 83.06 87 HIS A CA 1
ATOM 684 C C . HIS A 1 87 ? -17.629 6.328 57.438 1.00 83.06 87 HIS A C 1
ATOM 686 O O . HIS A 1 87 ? -17.015 6.517 56.382 1.00 83.06 87 HIS A O 1
ATOM 692 N N . ARG A 1 88 ? -18.096 5.121 57.771 1.00 85.25 88 ARG A N 1
ATOM 693 C CA . ARG A 1 88 ? -17.994 3.929 56.918 1.00 85.25 88 ARG A CA 1
ATOM 694 C C . ARG A 1 88 ? -18.815 4.076 55.636 1.00 85.25 88 ARG A C 1
ATOM 696 O O . ARG A 1 88 ? -18.251 3.925 54.555 1.00 85.25 88 ARG A O 1
ATOM 703 N N . VAL A 1 89 ? -20.088 4.471 55.745 1.00 81.56 89 VAL A N 1
ATOM 704 C CA . VAL A 1 89 ? -21.004 4.693 54.608 1.00 81.56 89 VAL A CA 1
ATOM 705 C C . VAL A 1 89 ? -20.499 5.807 53.690 1.00 81.56 89 VAL A C 1
ATOM 707 O O . VAL A 1 89 ? -20.552 5.696 52.467 1.00 81.56 89 VAL A O 1
ATOM 710 N N . ARG A 1 90 ? -19.941 6.889 54.243 1.00 86.81 90 ARG A N 1
ATOM 711 C CA . ARG A 1 90 ? -19.341 7.956 53.432 1.00 86.81 90 ARG A CA 1
ATOM 712 C C . ARG A 1 90 ? -18.130 7.455 52.640 1.00 86.81 90 ARG A C 1
ATOM 714 O O . ARG A 1 90 ? -18.006 7.787 51.461 1.00 86.81 90 ARG A O 1
ATOM 721 N N . ARG A 1 91 ? -17.244 6.672 53.268 1.00 85.38 91 ARG A N 1
ATOM 722 C CA . ARG A 1 91 ? -16.066 6.090 52.605 1.00 85.38 91 ARG A CA 1
ATOM 723 C C . ARG A 1 91 ? -16.465 5.089 51.519 1.00 85.38 91 ARG A C 1
ATOM 725 O O . ARG A 1 91 ? -15.920 5.177 50.421 1.00 85.38 91 ARG A O 1
ATOM 732 N N . SER A 1 92 ? -17.423 4.195 51.778 1.00 79.94 92 SER A N 1
ATOM 733 C CA . SER A 1 92 ? -17.910 3.233 50.778 1.00 79.94 92 SER A CA 1
ATOM 734 C C . SER A 1 92 ? -18.593 3.938 49.606 1.00 79.94 92 SER A C 1
ATOM 736 O O . SER A 1 92 ? -18.194 3.725 48.465 1.00 79.94 92 SER A O 1
ATOM 738 N N . ASN A 1 93 ? -19.501 4.884 49.864 1.00 84.19 93 ASN A N 1
ATOM 739 C CA . ASN A 1 93 ? -20.155 5.670 48.814 1.00 84.19 93 ASN A CA 1
ATOM 740 C C . ASN A 1 93 ? -19.151 6.487 47.992 1.00 84.19 93 ASN A C 1
ATOM 742 O O . ASN A 1 93 ? -19.263 6.578 46.768 1.00 84.19 93 ASN A O 1
ATOM 746 N N . HIS A 1 94 ? -18.134 7.061 48.642 1.00 89.31 94 HIS A N 1
ATOM 747 C CA . HIS A 1 94 ? -17.057 7.754 47.943 1.00 89.31 94 HIS A CA 1
ATOM 748 C C . HIS A 1 94 ? -16.262 6.793 47.055 1.00 89.31 94 HIS A C 1
ATOM 750 O O . HIS A 1 94 ? -16.016 7.111 45.895 1.00 89.31 94 HIS A O 1
ATOM 756 N N . LYS A 1 95 ? -15.920 5.605 47.559 1.00 89.50 95 LYS A N 1
ATOM 757 C CA . LYS A 1 95 ? -15.211 4.572 46.798 1.00 89.50 95 LYS A CA 1
ATOM 758 C C . LYS A 1 95 ? -16.035 4.077 45.607 1.00 89.50 95 LYS A C 1
ATOM 760 O O . LYS A 1 95 ? -15.492 3.986 44.512 1.00 89.50 95 LYS A O 1
ATOM 765 N N . VAL A 1 96 ? -17.337 3.841 45.778 1.00 88.50 96 VAL A N 1
ATOM 766 C CA . VAL A 1 96 ? -18.263 3.474 44.691 1.00 88.50 96 VAL A CA 1
ATOM 767 C C . VAL A 1 96 ? -18.328 4.582 43.641 1.00 88.50 96 VAL A C 1
ATOM 769 O O . VAL A 1 96 ? -18.205 4.304 42.449 1.00 88.50 96 VAL A O 1
ATOM 772 N N . ARG A 1 97 ? -18.448 5.850 44.060 1.00 84.75 97 ARG A N 1
ATOM 773 C CA . ARG A 1 97 ? -18.463 7.000 43.144 1.00 84.75 97 ARG A CA 1
ATOM 774 C C . ARG A 1 97 ? -17.155 7.120 42.368 1.00 84.75 97 ARG A C 1
ATOM 776 O O . ARG A 1 97 ? -17.193 7.258 41.151 1.00 84.75 97 ARG A O 1
ATOM 783 N N . VAL A 1 98 ? -16.015 7.045 43.056 1.00 91.31 98 VAL A N 1
ATOM 784 C CA . VAL A 1 98 ? -14.688 7.102 42.428 1.00 91.31 98 VAL A CA 1
ATOM 785 C C . VAL A 1 98 ? -14.509 5.931 41.460 1.00 91.31 98 VAL A C 1
ATOM 787 O O . VAL A 1 98 ? -14.121 6.152 40.320 1.00 91.31 98 VAL A O 1
ATOM 790 N N . LYS A 1 99 ? -14.878 4.702 41.845 1.00 91.00 99 LYS A N 1
ATOM 791 C CA . LYS A 1 99 ? -14.802 3.517 40.974 1.00 91.00 99 LYS A CA 1
ATOM 792 C C . LYS A 1 99 ? -15.692 3.650 39.734 1.00 91.00 99 LYS A C 1
ATOM 794 O O . LYS A 1 99 ? -15.249 3.333 38.636 1.00 91.00 99 LYS A O 1
ATOM 799 N N . ARG A 1 100 ? -16.923 4.155 39.882 1.00 93.56 100 ARG A N 1
ATOM 800 C CA . ARG A 1 100 ? -17.844 4.411 38.758 1.00 93.56 100 ARG A CA 1
ATOM 801 C C . ARG A 1 100 ? -17.286 5.452 37.797 1.00 93.56 100 ARG A C 1
ATOM 803 O O . ARG A 1 100 ? -17.426 5.318 36.590 1.00 93.56 100 ARG A O 1
ATOM 810 N N . GLU A 1 101 ? -16.657 6.477 38.347 1.00 95.69 101 GLU A N 1
ATOM 811 C CA . GLU A 1 101 ? -16.058 7.566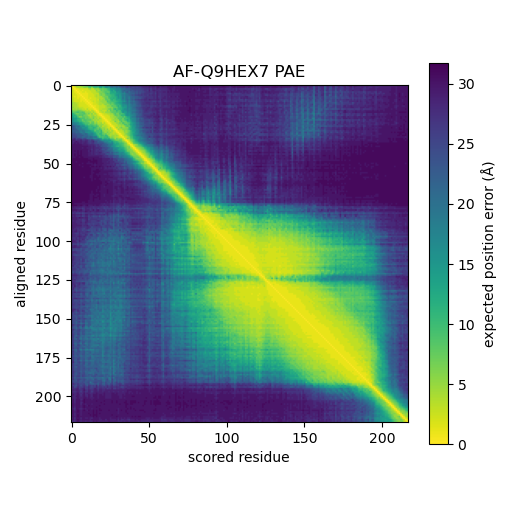 37.592 1.00 95.69 101 GLU A CA 1
ATOM 812 C C . GLU A 1 101 ? -14.796 7.118 36.831 1.00 95.69 101 GLU A C 1
ATOM 814 O O . GLU A 1 101 ? -14.598 7.504 35.679 1.00 95.69 101 GLU A O 1
ATOM 819 N N . VAL A 1 102 ? -13.984 6.240 37.428 1.00 96.62 102 VAL A N 1
ATOM 820 C CA . VAL A 1 102 ? -12.873 5.556 36.744 1.00 96.62 102 VAL A CA 1
ATOM 821 C C . VAL A 1 102 ? -13.397 4.665 35.613 1.00 96.62 102 VAL A C 1
ATOM 823 O O . VAL A 1 102 ? -12.918 4.746 34.484 1.00 96.62 102 VAL A O 1
ATOM 826 N N . GLU A 1 103 ? -14.425 3.860 35.886 1.00 96.38 103 GLU A N 1
ATOM 827 C CA . GLU A 1 103 ? -15.054 2.985 34.891 1.00 96.38 103 GLU A CA 1
ATOM 828 C C . GLU A 1 103 ? -15.652 3.777 33.720 1.00 96.38 103 GLU A C 1
ATOM 830 O O . GLU A 1 103 ? -15.507 3.378 32.564 1.00 96.38 103 GLU A O 1
ATOM 835 N N . ARG A 1 104 ? -16.304 4.912 34.005 1.00 97.50 104 ARG A N 1
ATOM 836 C CA . ARG A 1 104 ? -16.860 5.818 32.994 1.00 97.50 104 ARG A CA 1
ATOM 837 C C . ARG A 1 104 ? -15.764 6.316 32.054 1.00 97.50 104 ARG A C 1
ATOM 839 O O . ARG A 1 104 ? -15.909 6.147 30.848 1.00 97.50 104 ARG A O 1
ATOM 846 N N . ARG A 1 105 ? -14.654 6.837 32.595 1.00 97.88 105 ARG A N 1
ATOM 847 C CA . ARG A 1 105 ? -13.514 7.290 31.779 1.00 97.88 105 ARG A CA 1
ATOM 848 C C . ARG A 1 105 ? -12.953 6.171 30.905 1.00 97.88 105 ARG A C 1
ATOM 850 O O . ARG A 1 105 ? -12.753 6.391 29.718 1.00 97.88 105 ARG A O 1
ATOM 857 N N . ARG A 1 106 ? -12.779 4.953 31.440 1.00 98.12 106 ARG A N 1
ATOM 858 C CA . ARG A 1 106 ? -12.315 3.813 30.626 1.00 98.12 106 ARG A CA 1
ATOM 859 C C . ARG A 1 106 ? -13.260 3.543 29.453 1.00 98.12 106 ARG A C 1
ATOM 861 O O . ARG A 1 106 ? -12.810 3.322 28.332 1.00 98.12 106 ARG A O 1
ATOM 868 N N . ARG A 1 107 ? -14.574 3.547 29.704 1.00 97.50 107 ARG A N 1
ATOM 869 C CA . ARG A 1 107 ? -15.586 3.319 28.661 1.00 97.50 107 ARG A CA 1
ATOM 870 C C . ARG A 1 107 ? -15.584 4.420 27.607 1.00 97.50 107 ARG A C 1
ATOM 872 O O . ARG A 1 107 ? -15.780 4.105 26.441 1.00 97.50 107 ARG A O 1
ATOM 879 N N . GLU A 1 108 ? -15.368 5.669 27.999 1.00 97.38 108 GLU A N 1
ATOM 880 C CA . GLU A 1 108 ? -15.266 6.803 27.074 1.00 97.38 108 GLU A CA 1
ATOM 881 C C . GLU A 1 108 ? -14.062 6.663 26.154 1.00 97.38 108 GLU A C 1
ATOM 883 O O . GLU A 1 108 ? -14.255 6.634 24.944 1.00 97.38 108 GLU A O 1
ATOM 888 N N . THR A 1 109 ? -12.872 6.414 26.703 1.00 97.12 109 THR A N 1
ATOM 889 C CA . THR A 1 109 ? -11.658 6.201 25.903 1.00 97.12 109 THR A CA 1
ATOM 890 C C . THR A 1 109 ? -11.813 5.040 24.914 1.00 97.12 109 THR A C 1
ATOM 892 O O . THR A 1 109 ? -11.436 5.159 23.753 1.00 97.12 109 THR A O 1
ATOM 895 N N . ILE A 1 110 ? -12.423 3.923 25.335 1.00 96.44 110 ILE A N 1
ATOM 896 C CA . ILE A 1 110 ? -12.687 2.781 24.439 1.00 96.44 110 ILE A CA 1
ATOM 897 C C . ILE A 1 110 ? -13.710 3.143 23.352 1.00 96.44 110 ILE A C 1
ATOM 899 O O . ILE A 1 110 ? -13.606 2.703 22.211 1.00 96.44 110 ILE A O 1
ATOM 903 N N . ASN A 1 111 ? -14.744 3.913 23.689 1.00 96.69 111 ASN A N 1
ATOM 904 C CA . ASN A 1 111 ? -15.749 4.313 22.707 1.00 96.69 111 ASN A CA 1
ATOM 905 C C . ASN A 1 111 ? -15.181 5.295 21.683 1.00 96.69 111 ASN A C 1
ATOM 907 O O . ASN A 1 111 ? -15.535 5.210 20.507 1.00 96.69 111 ASN A O 1
ATOM 911 N N . GLU A 1 112 ? -14.324 6.208 22.129 1.00 96.88 112 GLU A N 1
ATOM 912 C CA . GLU A 1 112 ? -13.600 7.142 21.274 1.00 96.88 112 GLU A CA 1
ATOM 913 C C . GLU A 1 112 ? -12.702 6.383 20.299 1.00 96.88 112 GLU A C 1
ATOM 915 O O . GLU A 1 112 ? -12.849 6.575 19.093 1.00 96.88 112 GLU A O 1
ATOM 920 N N . SER A 1 113 ? -11.887 5.439 20.784 1.00 96.38 113 SER A N 1
ATOM 921 C CA . SER A 1 113 ? -11.000 4.657 19.916 1.00 96.38 113 SER A CA 1
ATOM 922 C C . SER A 1 113 ? -11.763 3.804 18.894 1.00 96.38 113 SER A C 1
ATOM 924 O O . SER A 1 113 ? -11.412 3.792 17.717 1.00 96.38 113 SER A O 1
ATOM 926 N N . ILE A 1 114 ? -12.872 3.160 19.281 1.00 95.75 114 ILE A N 1
ATOM 927 C CA . ILE A 1 114 ? -13.724 2.412 18.333 1.00 95.75 114 ILE A CA 1
ATOM 928 C C . ILE A 1 114 ? -14.364 3.347 17.294 1.00 95.75 114 ILE A C 1
ATOM 930 O O . ILE A 1 114 ? -14.521 2.977 16.130 1.00 95.75 114 ILE A O 1
ATOM 934 N N . SER A 1 115 ? -14.745 4.558 17.702 1.00 94.00 115 SER A N 1
ATOM 935 C CA . SER A 1 115 ? -15.330 5.546 16.788 1.00 94.00 115 SER A CA 1
ATOM 936 C C . SER A 1 115 ? -14.299 6.131 15.827 1.00 94.00 115 SER A C 1
ATOM 938 O O . SER A 1 115 ? -14.662 6.576 14.746 1.00 94.00 115 SER A O 1
ATOM 940 N N . GLU A 1 116 ? -13.025 6.155 16.202 1.00 95.25 116 GLU A N 1
ATOM 941 C CA . GLU A 1 116 ? -11.942 6.580 15.321 1.00 95.25 116 GLU A CA 1
ATOM 942 C C . GLU A 1 116 ? -11.634 5.523 14.258 1.00 95.25 116 GLU A C 1
ATOM 944 O O . GLU A 1 116 ? -11.550 5.859 13.075 1.00 95.25 116 GLU A O 1
ATOM 949 N N . LEU A 1 117 ? -11.609 4.240 14.642 1.00 95.31 117 LEU A N 1
ATOM 950 C CA . LEU A 1 117 ? -11.485 3.128 13.692 1.00 95.31 117 LEU A CA 1
ATOM 951 C C . LEU A 1 117 ? -12.571 3.177 12.607 1.00 95.31 117 LEU A C 1
ATOM 953 O O . LEU A 1 117 ? -12.279 3.015 11.424 1.00 95.31 117 LEU A O 1
ATOM 957 N N . SER A 1 118 ? -13.821 3.474 12.969 1.00 94.31 118 SER A N 1
ATOM 958 C CA . SER A 1 118 ? -14.914 3.525 11.988 1.00 94.31 118 SER A CA 1
ATOM 959 C C . SER A 1 118 ? -14.832 4.694 10.998 1.00 94.31 118 SER A C 1
ATOM 961 O O . SER A 1 118 ? -15.511 4.649 9.974 1.00 94.31 118 SER A O 1
ATOM 963 N N . ARG A 1 119 ? -14.013 5.724 11.264 1.00 92.94 119 ARG A N 1
ATOM 964 C CA . ARG A 1 119 ? -13.781 6.836 10.322 1.00 92.94 119 ARG A CA 1
ATOM 965 C C . ARG A 1 119 ? -12.773 6.482 9.237 1.00 92.94 119 ARG A C 1
ATOM 967 O O . ARG A 1 119 ? -12.926 6.942 8.111 1.00 92.94 119 ARG A O 1
ATOM 974 N N . ILE A 1 120 ? -11.741 5.712 9.580 1.00 94.25 120 ILE A N 1
ATOM 975 C CA . ILE A 1 120 ? -10.657 5.359 8.651 1.00 94.25 120 ILE A CA 1
ATOM 976 C C . ILE A 1 120 ? -10.979 4.105 7.835 1.00 94.25 120 ILE A C 1
ATOM 978 O O . ILE A 1 120 ? -10.471 3.941 6.728 1.00 94.25 120 ILE A O 1
ATOM 982 N N . VAL A 1 121 ? -11.821 3.219 8.374 1.00 93.62 121 VAL A N 1
ATOM 983 C CA . VAL A 1 121 ? -12.189 1.967 7.716 1.00 93.62 121 VAL A CA 1
ATOM 984 C C . VAL A 1 121 ? -13.472 2.161 6.896 1.00 93.62 121 VAL A C 1
ATOM 986 O O . VAL A 1 121 ? -14.523 2.480 7.462 1.00 93.62 121 VAL A O 1
ATOM 989 N N . PRO A 1 122 ? -13.441 1.937 5.570 1.00 92.31 122 PRO A N 1
ATOM 990 C CA . PRO A 1 122 ? -14.598 2.152 4.711 1.00 92.31 122 PRO A CA 1
ATOM 991 C C . PRO A 1 122 ? -15.703 1.115 4.953 1.00 92.31 122 PRO A C 1
ATOM 993 O O . PRO A 1 122 ? -15.447 -0.075 5.160 1.00 92.31 122 PRO A O 1
ATOM 996 N N . GLY A 1 123 ? -16.958 1.566 4.864 1.00 87.31 123 GLY A N 1
ATOM 997 C CA . GLY A 1 123 ? -18.135 0.696 4.969 1.00 87.31 123 GLY A CA 1
ATOM 998 C C . GLY A 1 123 ? -18.464 0.238 6.393 1.00 87.31 123 GLY A C 1
ATOM 999 O O . GLY A 1 123 ? -19.184 -0.743 6.564 1.00 87.31 123 GLY A O 1
ATOM 1000 N N . CYS A 1 124 ? -17.945 0.920 7.415 1.00 87.00 124 CYS A N 1
ATOM 1001 C CA . CYS A 1 124 ? -18.279 0.614 8.801 1.00 87.00 124 CYS A CA 1
ATOM 1002 C C . CYS A 1 124 ? -19.715 1.026 9.162 1.00 87.00 124 CYS A C 1
ATOM 1004 O O . CYS A 1 124 ? -20.148 2.153 8.921 1.00 87.00 124 CYS A O 1
ATOM 1006 N N . GLU A 1 125 ? -20.442 0.115 9.810 1.00 84.19 125 GLU A N 1
ATOM 1007 C CA . GLU A 1 125 ? -21.727 0.394 10.461 1.00 84.19 125 GLU A CA 1
ATOM 1008 C C . GLU A 1 125 ? -21.525 0.928 11.898 1.00 84.19 125 GLU A C 1
ATOM 1010 O O . GLU A 1 125 ? -20.414 0.981 12.413 1.00 84.19 125 GLU A O 1
ATOM 1015 N N . LYS A 1 126 ? -22.612 1.269 12.609 1.00 86.81 126 LYS A N 1
ATOM 1016 C CA . LYS A 1 126 ? -22.563 1.746 14.011 1.00 86.81 126 LYS A CA 1
ATOM 1017 C C . LYS A 1 126 ? -22.323 0.641 15.059 1.00 86.81 126 LYS A C 1
ATOM 1019 O O . LYS A 1 126 ? -22.244 0.933 16.251 1.00 86.81 126 LYS A O 1
ATOM 1024 N N . ASN A 1 127 ? -22.255 -0.629 14.655 1.00 92.12 127 ASN A N 1
ATOM 1025 C CA . ASN A 1 127 ? -22.093 -1.756 15.576 1.00 92.12 127 ASN A CA 1
ATOM 1026 C C . ASN A 1 127 ? -20.610 -1.986 15.904 1.00 92.12 127 ASN A C 1
ATOM 1028 O O . ASN A 1 127 ? -19.828 -2.310 15.015 1.00 92.12 127 ASN A O 1
ATOM 1032 N N . LYS A 1 128 ? -20.248 -1.900 17.191 1.00 92.38 128 LYS A N 1
ATOM 1033 C CA . LYS A 1 128 ? -18.872 -2.101 17.676 1.00 92.38 128 LYS A CA 1
ATOM 1034 C C . LYS A 1 128 ? -18.248 -3.420 17.214 1.00 92.38 128 LYS A C 1
ATOM 1036 O O . LYS A 1 128 ? -17.093 -3.414 16.817 1.00 92.38 128 LYS A O 1
ATOM 1041 N N . GLY A 1 129 ? -19.002 -4.522 17.232 1.00 94.12 129 GLY A N 1
ATOM 1042 C CA . GLY A 1 129 ? -18.494 -5.826 16.791 1.00 94.12 129 GLY A CA 1
ATOM 1043 C C . GLY A 1 129 ? -18.147 -5.829 15.302 1.00 94.12 129 GLY A C 1
ATOM 1044 O O . GLY A 1 129 ? -17.038 -6.194 14.927 1.00 94.12 129 GLY A O 1
ATOM 1045 N N . LYS A 1 130 ? -19.055 -5.308 14.467 1.00 93.94 130 LYS A N 1
ATOM 1046 C CA . LYS A 1 130 ? -18.836 -5.194 13.018 1.00 93.94 130 LYS A CA 1
ATOM 1047 C C . LYS A 1 130 ? -17.704 -4.228 12.659 1.00 93.94 130 LYS A C 1
ATOM 1049 O O . LYS A 1 130 ? -16.978 -4.489 11.709 1.00 93.94 130 LYS A O 1
ATOM 1054 N N . ILE A 1 131 ? -17.537 -3.128 13.403 1.00 95.25 131 ILE A N 1
ATOM 1055 C CA . ILE A 1 131 ? -16.411 -2.197 13.207 1.00 95.25 131 ILE A CA 1
ATOM 1056 C C . ILE A 1 131 ? -15.084 -2.933 13.409 1.00 95.25 131 ILE A C 1
ATOM 1058 O O . ILE A 1 131 ? -14.182 -2.794 12.586 1.00 95.25 131 ILE A O 1
ATOM 1062 N N . LEU A 1 132 ? -14.969 -3.742 14.467 1.00 95.81 132 LEU A N 1
ATOM 1063 C CA . LEU A 1 132 ? -13.748 -4.499 14.752 1.00 95.81 132 LEU A CA 1
ATOM 1064 C C . LEU A 1 132 ? -13.476 -5.554 13.672 1.00 95.81 132 LEU A C 1
ATOM 1066 O O . LEU A 1 132 ? -12.379 -5.594 13.123 1.00 95.81 132 LEU A O 1
ATOM 1070 N N . GLU A 1 133 ? -14.481 -6.347 13.303 1.00 94.62 133 GLU A N 1
ATOM 1071 C CA . GLU A 1 133 ? -14.366 -7.360 12.245 1.00 94.62 133 GLU A CA 1
ATOM 1072 C C . GLU A 1 133 ? -13.972 -6.744 10.892 1.00 94.62 133 GLU A C 1
ATOM 1074 O O . GLU A 1 133 ? -13.057 -7.221 10.208 1.00 94.62 133 GLU A O 1
ATOM 1079 N N . ARG A 1 134 ? -14.615 -5.628 10.519 1.00 95.62 134 ARG A N 1
ATOM 1080 C CA . ARG A 1 134 ? -14.310 -4.929 9.270 1.00 95.62 134 ARG A CA 1
ATOM 1081 C C . ARG A 1 134 ? -12.914 -4.323 9.293 1.00 95.62 134 ARG A C 1
ATOM 1083 O O . ARG A 1 134 ? -12.235 -4.393 8.271 1.00 95.62 134 ARG A O 1
ATOM 1090 N N . THR A 1 135 ? -12.480 -3.784 10.434 1.00 97.44 135 THR A N 1
ATOM 1091 C CA . THR A 1 135 ? -11.115 -3.272 10.626 1.00 97.44 135 THR A CA 1
ATOM 1092 C C . THR A 1 135 ? -10.080 -4.362 10.382 1.00 97.44 135 THR A C 1
ATOM 1094 O O . THR A 1 135 ? -9.159 -4.146 9.601 1.00 97.44 135 THR A O 1
ATOM 1097 N N . VAL A 1 136 ? -10.256 -5.550 10.969 1.00 96.75 136 VAL A N 1
ATOM 1098 C CA . VAL A 1 136 ? -9.337 -6.683 10.760 1.00 96.75 136 VAL A CA 1
ATOM 1099 C C . VAL A 1 136 ? -9.264 -7.060 9.281 1.00 96.75 136 VAL A C 1
ATOM 1101 O O . VAL A 1 136 ? -8.174 -7.141 8.716 1.00 96.75 136 VAL A O 1
ATOM 1104 N N . SER A 1 137 ? -10.421 -7.209 8.633 1.00 96.25 137 SER A N 1
ATOM 1105 C CA . SER A 1 137 ? -10.488 -7.538 7.204 1.00 96.25 137 SER A CA 1
ATOM 1106 C C . SER A 1 137 ? -9.839 -6.458 6.332 1.00 96.25 137 SER A C 1
ATOM 1108 O O . SER A 1 137 ? -9.183 -6.758 5.341 1.00 96.25 137 SER A O 1
ATOM 1110 N N . TYR A 1 138 ? -10.018 -5.182 6.682 1.00 97.81 138 TYR A N 1
ATOM 1111 C CA . TYR A 1 138 ? -9.444 -4.067 5.935 1.00 97.81 138 TYR A CA 1
ATOM 1112 C C . TYR A 1 138 ? -7.922 -3.997 6.082 1.00 97.81 138 TYR A C 1
ATOM 1114 O O . TYR A 1 138 ? -7.235 -3.776 5.093 1.00 97.81 138 TYR A O 1
ATOM 1122 N N . ILE A 1 139 ? -7.380 -4.265 7.273 1.00 97.69 139 ILE A N 1
ATOM 1123 C CA . ILE A 1 139 ? -5.927 -4.363 7.476 1.00 97.69 139 ILE A CA 1
ATOM 1124 C C . IL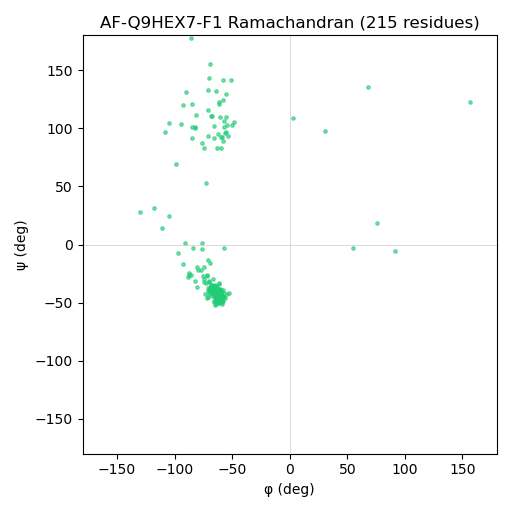E A 1 139 ? -5.341 -5.485 6.612 1.00 97.69 139 ILE A C 1
ATOM 1126 O O . ILE A 1 139 ? -4.324 -5.280 5.957 1.00 97.69 139 ILE A O 1
ATOM 1130 N N . GLN A 1 140 ? -5.989 -6.652 6.561 1.00 97.88 140 GLN A N 1
ATOM 1131 C CA . GLN A 1 140 ? -5.548 -7.752 5.697 1.00 97.88 140 GLN A CA 1
ATOM 1132 C C . GLN A 1 140 ? -5.564 -7.353 4.214 1.00 97.88 140 GLN A C 1
ATOM 1134 O O . GLN A 1 140 ? -4.571 -7.562 3.524 1.00 97.88 140 GLN A O 1
ATOM 1139 N N . GLN A 1 141 ? -6.640 -6.703 3.757 1.00 96.88 141 GLN A N 1
ATOM 1140 C CA . GLN A 1 141 ? -6.741 -6.172 2.392 1.00 96.88 141 GLN A CA 1
ATOM 1141 C C . GLN A 1 141 ? -5.641 -5.151 2.083 1.00 96.88 141 GLN A C 1
ATOM 1143 O O . GLN A 1 141 ? -5.075 -5.179 0.996 1.00 96.88 141 GLN A O 1
ATOM 1148 N N . LEU A 1 142 ? -5.319 -4.258 3.024 1.00 97.69 142 LEU A N 1
ATOM 1149 C CA . LEU A 1 142 ? -4.241 -3.286 2.848 1.00 97.69 142 LEU A CA 1
ATOM 1150 C C . LEU A 1 142 ? -2.878 -3.970 2.711 1.00 97.69 142 LEU A C 1
ATOM 1152 O O . LEU A 1 142 ? -2.124 -3.593 1.821 1.00 97.69 142 LEU A O 1
ATOM 1156 N N . LYS A 1 143 ? -2.593 -4.997 3.522 1.00 96.38 143 LYS A N 1
ATOM 1157 C CA . LYS A 1 143 ? -1.345 -5.775 3.425 1.00 96.38 143 LYS A CA 1
ATOM 1158 C C . LYS A 1 143 ? -1.224 -6.518 2.094 1.00 96.38 143 LYS A C 1
ATOM 1160 O O . LYS A 1 143 ? -0.157 -6.532 1.492 1.00 96.38 143 LYS A O 1
ATOM 1165 N N . GLU A 1 144 ? -2.308 -7.128 1.623 1.00 96.94 144 GLU A N 1
ATOM 1166 C CA . GLU A 1 144 ? -2.327 -7.810 0.323 1.00 96.94 144 GLU A CA 1
ATOM 1167 C C . GLU A 1 144 ? -2.172 -6.813 -0.835 1.00 96.94 144 GLU A C 1
ATOM 1169 O O . GLU A 1 144 ? -1.406 -7.042 -1.768 1.00 96.94 144 GLU A O 1
ATOM 1174 N N . ASN A 1 145 ? -2.838 -5.659 -0.753 1.00 95.69 145 ASN A N 1
ATOM 1175 C CA . ASN A 1 145 ? -2.699 -4.588 -1.735 1.00 95.69 145 ASN A CA 1
ATOM 1176 C C . ASN A 1 145 ? -1.278 -4.003 -1.763 1.00 95.69 145 ASN A C 1
ATOM 1178 O O . ASN A 1 145 ? -0.765 -3.694 -2.833 1.00 95.69 145 ASN A O 1
ATOM 1182 N N . GLU A 1 146 ? -0.632 -3.862 -0.606 1.00 94.44 146 GLU A N 1
ATOM 1183 C CA . GLU A 1 146 ? 0.767 -3.443 -0.507 1.00 94.44 146 GLU A CA 1
ATOM 1184 C C . GLU A 1 146 ? 1.698 -4.434 -1.216 1.00 94.44 146 GLU A C 1
ATOM 1186 O O . GLU A 1 146 ? 2.487 -4.015 -2.061 1.00 94.44 146 GLU A O 1
ATOM 1191 N N . ALA A 1 147 ? 1.544 -5.739 -0.963 1.00 92.69 147 ALA A N 1
ATOM 1192 C CA . ALA A 1 147 ? 2.314 -6.776 -1.651 1.00 92.69 147 ALA A CA 1
ATOM 1193 C C . ALA A 1 147 ? 2.117 -6.721 -3.178 1.00 92.69 147 ALA A C 1
ATOM 1195 O O . ALA A 1 147 ? 3.092 -6.644 -3.926 1.00 92.69 147 ALA A O 1
ATOM 1196 N N . ASN A 1 148 ? 0.866 -6.641 -3.641 1.00 95.81 148 ASN A N 1
ATOM 1197 C CA . ASN A 1 148 ? 0.544 -6.529 -5.067 1.00 95.81 148 ASN A CA 1
ATOM 1198 C C . ASN A 1 148 ? 1.140 -5.264 -5.709 1.00 95.81 148 ASN A C 1
ATOM 1200 O O . ASN A 1 148 ? 1.602 -5.294 -6.852 1.00 95.81 148 ASN A O 1
ATOM 1204 N N . ASN A 1 149 ? 1.149 -4.138 -4.991 1.00 95.88 149 ASN A N 1
ATOM 1205 C CA . ASN A 1 149 ? 1.742 -2.895 -5.482 1.00 95.88 149 ASN A CA 1
ATOM 1206 C C . ASN A 1 149 ? 3.262 -3.001 -5.604 1.00 95.88 149 ASN A C 1
ATOM 1208 O O . ASN A 1 149 ? 3.818 -2.527 -6.595 1.00 95.88 149 ASN A O 1
ATOM 1212 N N . ILE A 1 150 ? 3.924 -3.640 -4.636 1.00 94.81 150 ILE A N 1
ATOM 1213 C CA . ILE A 1 150 ? 5.367 -3.900 -4.690 1.00 94.81 150 ILE A CA 1
ATOM 1214 C C . ILE A 1 150 ? 5.695 -4.772 -5.904 1.00 94.81 150 ILE A C 1
ATOM 1216 O O . ILE A 1 150 ? 6.610 -4.442 -6.659 1.00 94.81 150 ILE A O 1
ATOM 1220 N N . GLU A 1 151 ? 4.939 -5.844 -6.139 1.00 94.88 151 GLU A N 1
ATOM 1221 C CA . GLU A 1 151 ? 5.141 -6.724 -7.294 1.00 94.88 151 GLU A CA 1
ATOM 1222 C C . GLU A 1 151 ? 4.954 -5.978 -8.617 1.00 94.88 151 GLU A C 1
ATOM 1224 O O . GLU A 1 151 ? 5.817 -6.036 -9.497 1.00 94.88 151 GLU A O 1
ATOM 1229 N N . LYS A 1 152 ? 3.861 -5.216 -8.740 1.00 96.19 152 LYS A N 1
ATOM 1230 C CA . LYS A 1 152 ? 3.573 -4.415 -9.931 1.00 96.19 152 LYS A CA 1
ATOM 1231 C C . LYS A 1 152 ? 4.678 -3.396 -10.204 1.00 96.19 152 LYS A C 1
ATOM 1233 O O . LYS A 1 152 ? 5.169 -3.324 -11.328 1.00 96.19 152 LYS A O 1
ATOM 1238 N N . TRP A 1 153 ? 5.077 -2.631 -9.189 1.00 96.56 153 TRP A N 1
ATOM 1239 C CA . TRP A 1 153 ? 6.132 -1.630 -9.327 1.00 96.56 153 TRP A CA 1
ATOM 1240 C C . TRP A 1 153 ? 7.471 -2.272 -9.694 1.00 96.56 153 TRP A C 1
ATOM 1242 O O . TRP A 1 153 ? 8.177 -1.779 -10.571 1.00 96.56 153 TRP A O 1
ATOM 1252 N N . THR A 1 154 ? 7.799 -3.411 -9.080 1.00 96.94 154 THR A N 1
ATOM 1253 C CA . THR A 1 154 ? 9.015 -4.169 -9.394 1.00 96.94 154 THR A CA 1
ATOM 1254 C C . THR A 1 154 ? 9.025 -4.615 -10.855 1.00 96.94 154 THR A C 1
ATOM 1256 O O . THR A 1 154 ? 10.031 -4.438 -11.544 1.00 96.94 154 THR A O 1
ATOM 1259 N N . LEU A 1 155 ? 7.906 -5.147 -11.353 1.00 97.56 155 LEU A N 1
ATOM 1260 C CA . LEU A 1 155 ? 7.779 -5.562 -12.747 1.00 97.56 155 LEU A CA 1
ATOM 1261 C C . LEU A 1 155 ? 7.908 -4.373 -13.706 1.00 97.56 155 LEU A C 1
ATOM 1263 O O . LEU A 1 155 ? 8.678 -4.442 -14.663 1.00 97.56 155 LEU A O 1
ATOM 1267 N N . GLU A 1 156 ? 7.187 -3.281 -13.443 1.00 95.44 156 GLU A N 1
ATOM 1268 C CA . GLU A 1 156 ? 7.265 -2.057 -14.245 1.00 95.44 156 GLU A CA 1
ATOM 1269 C C . GLU A 1 156 ? 8.700 -1.526 -14.296 1.00 95.44 156 GLU A C 1
ATOM 1271 O O . GLU A 1 156 ? 9.211 -1.251 -15.382 1.00 95.44 156 GLU A O 1
ATOM 1276 N N . LYS A 1 157 ? 9.387 -1.481 -13.149 1.00 97.00 157 LYS A N 1
ATOM 1277 C CA . LYS A 1 157 ? 10.785 -1.062 -13.059 1.00 97.00 157 LYS A CA 1
ATOM 1278 C C . LYS A 1 157 ? 11.699 -1.933 -13.919 1.00 97.00 157 LYS A C 1
ATOM 1280 O O . LYS A 1 157 ? 12.461 -1.389 -14.716 1.00 97.00 157 LYS A O 1
ATOM 1285 N N . LEU A 1 158 ? 11.607 -3.260 -13.811 1.00 97.81 158 LEU A N 1
ATOM 1286 C CA . LEU A 1 158 ? 12.423 -4.183 -14.611 1.00 97.81 158 LEU A CA 1
ATOM 1287 C C . LEU A 1 158 ? 12.199 -3.995 -16.117 1.00 97.81 158 LEU A C 1
ATOM 1289 O O . LEU A 1 158 ? 13.164 -3.960 -16.880 1.00 97.81 158 LEU A O 1
ATOM 1293 N N . LEU A 1 159 ? 10.945 -3.824 -16.543 1.00 97.25 159 LEU A N 1
ATOM 1294 C CA . LEU A 1 159 ? 10.610 -3.580 -17.947 1.00 97.25 159 LEU A CA 1
ATOM 1295 C C . LEU A 1 159 ? 11.171 -2.242 -18.439 1.00 97.25 159 LEU A C 1
ATOM 1297 O O . LEU A 1 159 ? 11.706 -2.166 -19.547 1.00 97.25 159 LEU A O 1
ATOM 1301 N N . THR A 1 160 ? 11.090 -1.190 -17.621 1.00 95.56 160 THR A N 1
ATOM 1302 C CA . THR A 1 160 ? 11.674 0.107 -17.975 1.00 95.56 160 THR A CA 1
ATOM 1303 C C . THR A 1 160 ? 13.198 0.069 -17.998 1.00 95.56 160 THR A C 1
ATOM 1305 O O . THR A 1 160 ? 13.790 0.605 -18.932 1.00 95.56 160 THR A O 1
ATOM 1308 N N . ASP A 1 161 ? 13.837 -0.615 -17.046 1.00 97.44 161 ASP A N 1
ATOM 1309 C CA . ASP A 1 161 ? 15.292 -0.779 -16.988 1.00 97.44 161 ASP A CA 1
ATOM 1310 C C . ASP A 1 161 ? 15.789 -1.545 -18.231 1.00 97.44 161 ASP A C 1
ATOM 1312 O O . ASP A 1 161 ? 16.781 -1.157 -18.857 1.00 97.44 161 ASP A O 1
ATOM 1316 N N . GLN A 1 162 ? 15.055 -2.579 -18.661 1.00 98.00 162 GLN A N 1
ATOM 1317 C CA . GLN A 1 162 ? 15.335 -3.295 -19.905 1.00 98.00 162 GLN A CA 1
ATOM 1318 C C . GLN A 1 162 ? 15.201 -2.381 -21.132 1.00 98.00 162 GLN A C 1
ATOM 1320 O O . GLN A 1 162 ? 16.127 -2.308 -21.943 1.00 98.00 162 GLN A O 1
ATOM 1325 N N . ALA A 1 163 ? 14.095 -1.643 -21.259 1.00 97.56 163 ALA A N 1
ATOM 1326 C CA . ALA A 1 163 ? 13.883 -0.730 -22.381 1.00 97.56 163 ALA A CA 1
ATOM 1327 C C . ALA A 1 163 ? 14.961 0.368 -22.442 1.00 97.56 163 ALA A C 1
ATOM 1329 O O . ALA A 1 163 ? 15.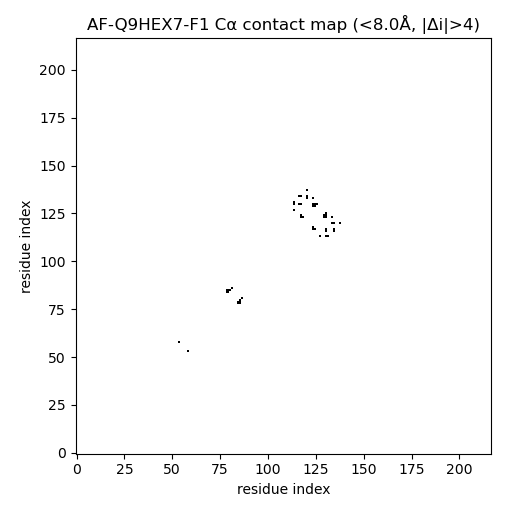466 0.688 -23.519 1.00 97.56 163 ALA A O 1
ATOM 1330 N N . ILE A 1 164 ? 15.365 0.917 -21.292 1.00 97.62 164 ILE A N 1
ATOM 1331 C CA . ILE A 1 164 ? 16.455 1.896 -21.194 1.00 97.62 164 ILE A CA 1
ATOM 1332 C C . ILE A 1 164 ? 17.776 1.280 -21.656 1.00 97.62 164 ILE A C 1
ATOM 1334 O O . ILE A 1 164 ? 18.520 1.931 -22.395 1.00 97.62 164 ILE A O 1
ATOM 1338 N N . SER A 1 165 ? 18.074 0.042 -21.259 1.00 98.12 165 SER A N 1
ATOM 1339 C CA . SER A 1 165 ? 19.283 -0.672 -21.681 1.00 98.12 165 SER A CA 1
ATOM 1340 C C . SER A 1 165 ? 19.318 -0.873 -23.201 1.00 98.12 165 SER A C 1
ATOM 1342 O O . SER A 1 165 ? 20.303 -0.523 -23.858 1.00 98.12 165 SER A O 1
ATOM 1344 N N . GLU A 1 166 ? 18.213 -1.333 -23.792 1.00 98.12 166 GLU A N 1
ATOM 1345 C CA . GLU A 1 166 ? 18.080 -1.534 -25.240 1.00 98.12 166 GLU A CA 1
ATOM 1346 C C . GLU A 1 166 ? 18.197 -0.213 -26.022 1.00 98.12 166 GLU A C 1
ATOM 1348 O O . GLU A 1 166 ? 18.945 -0.112 -27.004 1.00 98.12 166 GLU A O 1
ATOM 1353 N N . LEU A 1 167 ? 17.520 0.844 -25.562 1.00 97.88 167 LEU A N 1
ATOM 1354 C CA . LEU A 1 167 ? 17.623 2.181 -26.152 1.00 97.88 167 LEU A CA 1
ATOM 1355 C C . LEU A 1 167 ? 19.040 2.753 -26.023 1.00 97.88 167 LEU A C 1
ATOM 1357 O O . LEU A 1 167 ? 19.557 3.359 -26.962 1.00 97.88 167 LEU A O 1
ATOM 1361 N N . SER A 1 168 ? 19.708 2.528 -24.895 1.00 97.69 168 SER A N 1
ATOM 1362 C CA . SER A 1 168 ? 21.088 2.973 -24.685 1.00 97.69 168 SER A CA 1
ATOM 1363 C C . SER A 1 168 ? 22.057 2.249 -25.620 1.00 97.69 168 SER A C 1
ATOM 1365 O O . SER A 1 168 ? 22.901 2.895 -26.246 1.00 97.69 168 SER A O 1
ATOM 1367 N N . ALA A 1 169 ? 21.901 0.934 -25.789 1.00 97.69 169 ALA A N 1
ATOM 1368 C CA . ALA A 1 169 ? 22.717 0.134 -26.697 1.00 97.69 169 ALA A CA 1
ATOM 1369 C C . ALA A 1 169 ? 22.531 0.559 -28.164 1.00 97.69 169 ALA A C 1
ATOM 1371 O O . ALA A 1 169 ? 23.506 0.750 -28.898 1.00 97.69 169 ALA A O 1
ATOM 1372 N N . THR A 1 170 ? 21.286 0.774 -28.599 1.00 97.62 170 THR A N 1
ATOM 1373 C CA . THR A 1 170 ? 21.001 1.263 -29.960 1.00 97.62 170 THR A CA 1
ATOM 1374 C C . THR A 1 170 ? 21.545 2.675 -30.185 1.00 97.62 170 THR A C 1
ATOM 1376 O O . THR A 1 170 ? 22.131 2.942 -31.236 1.00 97.62 170 THR A O 1
ATOM 1379 N N . ASN A 1 171 ? 21.454 3.560 -29.189 1.00 97.44 171 ASN A N 1
ATOM 1380 C CA . ASN A 1 171 ? 22.027 4.904 -29.252 1.00 97.44 171 ASN A CA 1
ATOM 1381 C C . ASN A 1 171 ? 23.559 4.875 -29.386 1.00 97.44 171 ASN A C 1
ATOM 1383 O O . ASN A 1 171 ? 24.117 5.584 -30.224 1.00 97.44 171 ASN A O 1
ATOM 1387 N N . GLN A 1 172 ? 24.241 4.029 -28.606 1.00 97.50 172 GLN A N 1
ATOM 1388 C CA . GLN A 1 172 ? 25.690 3.833 -28.710 1.00 97.50 172 GLN A CA 1
ATOM 1389 C C . GLN A 1 172 ? 26.094 3.322 -30.097 1.00 97.50 172 GLN A C 1
ATOM 1391 O O . GLN A 1 172 ? 27.034 3.845 -30.696 1.00 97.50 172 GLN A O 1
ATOM 1396 N N . LYS A 1 173 ? 25.350 2.356 -30.647 1.00 97.19 173 LYS A N 1
ATOM 1397 C CA . LYS A 1 173 ? 25.590 1.831 -31.997 1.00 97.19 173 LYS A CA 1
ATOM 1398 C C . LYS A 1 173 ? 25.451 2.918 -33.067 1.00 97.19 173 LYS A C 1
ATOM 1400 O O . LYS A 1 173 ? 26.301 3.020 -33.947 1.00 97.19 173 LYS A O 1
ATOM 1405 N N . LEU A 1 174 ? 24.410 3.747 -32.977 1.00 96.88 174 LEU A N 1
ATOM 1406 C CA . LEU A 1 174 ? 24.195 4.858 -33.908 1.00 96.88 174 LEU A CA 1
ATOM 1407 C C . LEU A 1 174 ? 25.296 5.917 -33.808 1.00 96.88 174 LEU A C 1
ATOM 1409 O O . LEU A 1 174 ? 25.766 6.396 -34.835 1.00 96.88 174 LEU A O 1
ATOM 1413 N N . LYS A 1 175 ? 25.751 6.250 -32.594 1.00 97.12 175 LYS A N 1
ATOM 1414 C CA . LYS A 1 175 ? 26.891 7.159 -32.392 1.00 97.12 175 LYS A CA 1
ATOM 1415 C C . LYS A 1 175 ? 28.161 6.627 -33.053 1.00 97.12 175 LYS A C 1
ATOM 1417 O O . LYS A 1 175 ? 28.785 7.352 -33.820 1.00 97.12 175 LYS A O 1
ATOM 1422 N N . ALA A 1 176 ? 28.486 5.352 -32.835 1.00 96.94 176 ALA A N 1
ATOM 1423 C CA . ALA A 1 176 ? 29.656 4.724 -33.445 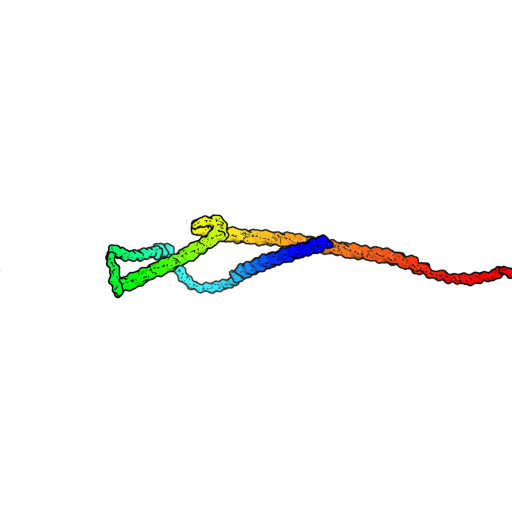1.00 96.94 176 ALA A CA 1
ATOM 1424 C C . ALA A 1 176 ? 29.599 4.747 -34.985 1.00 96.94 176 ALA A C 1
ATOM 1426 O O . ALA A 1 176 ? 30.613 4.988 -35.642 1.00 96.94 176 ALA A O 1
ATOM 1427 N N . GLU A 1 177 ? 28.415 4.535 -35.560 1.00 96.94 177 GLU A N 1
ATOM 1428 C CA . GLU A 1 177 ? 28.208 4.586 -37.008 1.00 96.94 177 GLU A CA 1
ATOM 1429 C C . GLU A 1 177 ? 28.318 6.013 -37.562 1.00 96.94 177 GLU A C 1
ATOM 1431 O O . GLU A 1 177 ? 28.990 6.231 -38.570 1.00 96.94 177 GLU A O 1
ATOM 1436 N N . CYS A 1 178 ? 27.745 7.004 -36.873 1.00 96.12 178 CYS A N 1
ATOM 1437 C CA . CYS A 1 178 ? 27.939 8.416 -37.202 1.00 96.12 178 CYS A CA 1
ATOM 1438 C C . CYS A 1 178 ? 29.425 8.793 -37.197 1.00 96.12 178 CYS A C 1
ATOM 1440 O O . CYS A 1 178 ? 29.892 9.418 -38.147 1.00 96.12 178 CYS A O 1
ATOM 1442 N N . ASP A 1 179 ? 30.182 8.375 -36.180 1.00 96.56 179 ASP A N 1
ATOM 1443 C CA . ASP A 1 179 ? 31.620 8.644 -36.080 1.00 96.56 179 ASP A CA 1
ATOM 1444 C C . ASP A 1 179 ? 32.417 7.956 -37.198 1.00 96.56 179 ASP A C 1
ATOM 1446 O O . ASP A 1 179 ? 33.416 8.493 -37.686 1.00 96.56 179 ASP A O 1
ATOM 1450 N N . ARG A 1 180 ? 31.997 6.755 -37.618 1.00 96.94 180 ARG A N 1
ATOM 1451 C CA . ARG A 1 180 ? 32.588 6.029 -38.751 1.00 96.94 180 ARG A CA 1
ATOM 1452 C C . ARG A 1 180 ? 32.358 6.780 -40.061 1.00 96.94 180 ARG A C 1
ATOM 1454 O O . ARG A 1 180 ? 33.323 7.072 -40.765 1.00 96.94 180 ARG A O 1
ATOM 1461 N N . LEU A 1 181 ? 31.109 7.144 -40.351 1.00 94.94 181 LEU A N 1
ATOM 1462 C CA . LEU A 1 181 ? 30.739 7.893 -41.554 1.00 94.94 181 LEU A CA 1
ATOM 1463 C C . LEU A 1 181 ? 31.409 9.272 -41.590 1.00 94.94 181 LEU A C 1
ATOM 1465 O O . LEU A 1 181 ? 31.899 9.694 -42.636 1.00 94.94 181 LEU A O 1
ATOM 1469 N N . TRP A 1 182 ? 31.508 9.959 -40.449 1.00 95.75 182 TRP A N 1
ATOM 1470 C CA . TRP A 1 182 ? 32.224 11.232 -40.351 1.00 95.75 182 TRP A CA 1
ATOM 1471 C C . TRP A 1 182 ? 33.708 11.102 -40.686 1.00 95.75 182 TRP A C 1
ATOM 1473 O O . TRP A 1 182 ? 34.252 11.966 -41.382 1.00 95.75 182 TRP A O 1
ATOM 1483 N N . ARG A 1 183 ? 34.368 10.027 -40.239 1.00 94.75 183 ARG A N 1
ATOM 1484 C CA . ARG A 1 183 ? 35.760 9.739 -40.615 1.00 94.75 183 ARG A CA 1
ATOM 1485 C C . ARG A 1 183 ? 35.893 9.500 -42.115 1.00 94.75 183 ARG A C 1
ATOM 1487 O O . ARG A 1 183 ? 36.758 10.109 -42.736 1.00 94.75 183 ARG A O 1
ATOM 1494 N N . GLU A 1 184 ? 35.014 8.697 -42.710 1.00 94.88 184 GLU A N 1
ATOM 1495 C CA . GLU A 1 184 ? 35.020 8.447 -44.160 1.00 94.88 184 GLU A CA 1
ATOM 1496 C C . GLU A 1 184 ? 34.836 9.734 -44.963 1.00 94.88 184 GLU A C 1
ATOM 1498 O O . GLU A 1 184 ? 35.637 10.036 -45.846 1.00 94.88 184 GLU A O 1
ATOM 1503 N N . VAL A 1 185 ? 33.834 10.544 -44.613 1.00 93.50 185 VAL A N 1
ATOM 1504 C CA . VAL A 1 185 ? 33.600 11.849 -45.245 1.00 93.50 185 VAL A CA 1
ATOM 1505 C C . VAL A 1 185 ? 34.822 12.758 -45.102 1.00 93.50 185 VAL A C 1
ATOM 1507 O O . VAL A 1 185 ? 35.165 13.470 -46.044 1.00 93.50 185 VAL A O 1
ATOM 1510 N N . SER A 1 186 ? 35.497 12.740 -43.952 1.00 92.75 186 SER A N 1
ATOM 1511 C CA . SER A 1 186 ? 36.706 13.540 -43.725 1.00 92.75 186 SER A CA 1
ATOM 1512 C C . SER A 1 186 ? 37.866 13.099 -44.623 1.00 92.75 186 SER A C 1
ATOM 1514 O O . SER A 1 186 ? 38.525 13.954 -45.213 1.00 92.75 186 SER A O 1
ATOM 1516 N N . VAL A 1 187 ? 38.069 11.788 -44.800 1.00 92.50 187 VAL A N 1
ATOM 1517 C CA . VAL A 1 187 ? 39.078 11.235 -45.722 1.00 92.50 187 VAL A CA 1
ATOM 1518 C C . VAL A 1 187 ? 38.783 11.647 -47.163 1.00 92.50 187 VAL A C 1
ATOM 1520 O O . VAL A 1 187 ? 39.671 12.156 -47.843 1.00 92.50 187 VAL A O 1
ATOM 1523 N N . TRP A 1 188 ? 37.537 11.498 -47.624 1.00 90.44 188 TRP A N 1
ATOM 1524 C CA . TRP A 1 188 ? 37.150 11.893 -48.983 1.00 90.44 188 TRP A CA 1
ATOM 1525 C C . TRP A 1 188 ? 37.308 13.395 -49.223 1.00 90.44 188 TRP A C 1
ATOM 1527 O O . TRP A 1 188 ? 37.802 13.802 -50.273 1.00 90.44 188 TRP A O 1
ATOM 1537 N N . LYS A 1 189 ? 36.950 14.226 -48.236 1.00 90.12 189 LYS A N 1
ATOM 1538 C CA . LYS A 1 189 ? 37.192 15.674 -48.289 1.00 90.12 189 LYS A CA 1
ATOM 1539 C C . LYS A 1 189 ? 38.682 15.984 -48.417 1.00 90.12 189 LYS A C 1
ATOM 1541 O O . LYS A 1 189 ? 39.052 16.789 -49.266 1.00 90.12 189 LYS A O 1
ATOM 1546 N N . GLN A 1 190 ? 39.532 15.327 -47.626 1.00 87.75 190 GLN A N 1
ATOM 1547 C CA . GLN A 1 190 ? 40.980 15.524 -47.682 1.00 87.75 190 GLN A CA 1
ATOM 1548 C C . GLN A 1 190 ? 41.564 15.093 -49.037 1.00 87.75 190 GLN A C 1
ATOM 1550 O O . GLN A 1 190 ? 42.325 15.853 -49.639 1.00 87.75 190 GLN A O 1
ATOM 1555 N N . ALA A 1 191 ? 41.156 13.928 -49.547 1.00 85.19 191 ALA A N 1
ATOM 1556 C CA . ALA A 1 191 ? 41.560 13.414 -50.856 1.00 85.19 191 ALA A CA 1
ATOM 1557 C C . ALA A 1 191 ? 41.153 14.353 -52.008 1.00 85.19 191 ALA A C 1
ATOM 1559 O O . ALA A 1 191 ? 41.943 14.623 -52.911 1.00 85.19 191 ALA A O 1
ATOM 1560 N N . ALA A 1 192 ? 39.943 14.915 -51.956 1.00 85.00 192 ALA A N 1
ATOM 1561 C CA . ALA A 1 192 ? 39.503 15.907 -52.934 1.00 85.00 192 ALA A CA 1
ATOM 1562 C C . ALA A 1 192 ? 40.343 17.196 -52.865 1.00 85.00 192 ALA A C 1
ATOM 1564 O O . ALA A 1 192 ? 40.690 17.765 -53.897 1.00 85.00 192 ALA A O 1
ATOM 1565 N N . THR A 1 193 ? 40.717 17.654 -51.665 1.00 80.06 193 THR A N 1
ATOM 1566 C CA . THR A 1 193 ? 41.526 18.875 -51.507 1.00 80.06 193 THR A CA 1
ATOM 1567 C C . THR A 1 193 ? 42.989 18.721 -51.922 1.00 80.06 193 THR A C 1
ATOM 1569 O O . THR A 1 193 ? 43.560 19.683 -52.430 1.00 80.06 193 THR A O 1
ATOM 1572 N N . CYS A 1 194 ? 43.615 17.550 -51.752 1.00 74.56 194 CYS A N 1
ATOM 1573 C CA . CYS A 1 194 ? 45.003 17.355 -52.185 1.00 74.56 194 CYS A CA 1
ATOM 1574 C C . CYS A 1 194 ? 45.139 17.228 -53.710 1.00 74.56 194 CYS A C 1
ATOM 1576 O O . CYS A 1 194 ? 46.136 17.694 -54.255 1.00 74.56 194 CYS A O 1
ATOM 1578 N N . GLY A 1 195 ? 44.120 16.711 -54.409 1.00 62.19 195 GLY A N 1
ATOM 1579 C CA . GLY A 1 195 ? 44.072 16.724 -55.876 1.00 62.19 195 GLY A CA 1
ATOM 1580 C C . GLY A 1 195 ? 44.072 18.135 -56.480 1.00 62.19 195 GLY A C 1
ATOM 1581 O O . GLY A 1 195 ? 44.692 18.353 -57.510 1.00 62.19 195 GLY A O 1
ATOM 1582 N N . ILE A 1 196 ? 43.465 19.115 -55.801 1.00 59.12 196 ILE A N 1
ATOM 1583 C CA . ILE A 1 196 ? 43.361 20.512 -56.272 1.00 59.12 196 ILE A CA 1
ATOM 1584 C C . ILE A 1 196 ? 44.677 21.301 -56.097 1.00 59.12 196 ILE A C 1
ATOM 1586 O O . ILE A 1 196 ? 44.888 22.315 -56.765 1.00 59.12 196 ILE A O 1
ATOM 1590 N N . ASN A 1 197 ? 45.569 20.871 -55.198 1.00 55.72 197 ASN A N 1
ATOM 1591 C CA . ASN A 1 197 ? 46.815 21.593 -54.917 1.00 55.72 197 ASN A CA 1
ATOM 1592 C C . ASN A 1 197 ? 47.960 21.225 -55.878 1.00 55.72 197 ASN A C 1
ATOM 1594 O O . ASN A 1 197 ? 48.802 22.077 -56.135 1.00 55.72 197 ASN A O 1
ATOM 1598 N N . ASN A 1 198 ? 47.961 20.021 -56.462 1.00 52.94 198 ASN A N 1
ATOM 1599 C CA . ASN A 1 198 ? 49.012 19.597 -57.399 1.00 52.94 198 ASN A CA 1
ATOM 1600 C C . ASN A 1 198 ? 48.932 20.312 -58.766 1.00 52.94 198 ASN A C 1
ATOM 1602 O O . ASN A 1 198 ? 49.964 20.546 -59.386 1.00 52.94 198 ASN A O 1
ATOM 1606 N N . ASP A 1 199 ? 47.745 20.757 -59.197 1.00 52.16 199 ASP A N 1
ATOM 1607 C CA . ASP A 1 199 ? 47.565 21.502 -60.460 1.00 52.16 199 ASP A CA 1
ATOM 1608 C C . ASP A 1 199 ? 48.143 22.933 -60.422 1.00 52.16 199 ASP A C 1
ATOM 1610 O O . ASP A 1 199 ? 48.252 23.603 -61.453 1.00 52.16 199 ASP A O 1
ATOM 1614 N N . LYS A 1 200 ? 48.486 23.448 -59.233 1.00 52.22 200 LYS A N 1
ATOM 1615 C CA . LYS A 1 200 ? 49.005 24.816 -59.061 1.00 52.22 200 LYS A CA 1
ATOM 1616 C C . LYS A 1 200 ? 50.530 24.904 -59.096 1.00 52.22 200 LYS A C 1
ATOM 1618 O O . LYS A 1 200 ? 51.041 25.999 -59.319 1.00 52.22 200 LYS A O 1
ATOM 1623 N N . ASP A 1 201 ? 51.234 23.785 -58.934 1.00 52.91 201 ASP A N 1
ATOM 1624 C CA . ASP A 1 201 ? 52.697 23.761 -58.812 1.00 52.91 201 ASP A CA 1
ATOM 1625 C C . ASP A 1 201 ? 53.437 23.451 -60.134 1.00 52.91 201 ASP A C 1
ATOM 1627 O O . ASP A 1 201 ? 54.655 23.616 -60.198 1.00 52.91 201 ASP A O 1
ATOM 1631 N N . GLU A 1 202 ? 52.735 23.094 -61.221 1.00 53.25 202 GLU A N 1
ATOM 1632 C CA . GLU A 1 202 ? 53.349 22.838 -62.544 1.00 53.25 202 GLU A CA 1
ATOM 1633 C C . GLU A 1 202 ? 53.587 24.096 -63.405 1.00 53.25 202 GLU A C 1
ATOM 1635 O O . GLU A 1 202 ? 54.197 24.012 -64.470 1.00 53.25 202 GLU A O 1
ATOM 1640 N N . LYS A 1 203 ? 53.185 25.294 -62.959 1.00 53.84 203 LYS A N 1
ATOM 1641 C CA . LYS A 1 203 ? 53.504 26.555 -63.658 1.00 53.84 203 LYS A CA 1
ATOM 1642 C C . LYS A 1 203 ? 54.696 27.264 -63.012 1.00 53.84 203 LYS A C 1
ATOM 1644 O O . LYS A 1 203 ? 54.529 28.314 -62.400 1.00 53.84 203 LYS A O 1
ATOM 1649 N N . LYS A 1 204 ? 55.899 26.700 -63.148 1.00 51.56 204 LYS A N 1
ATOM 1650 C CA . LYS A 1 204 ? 57.160 27.430 -62.924 1.00 51.56 204 LYS A CA 1
ATOM 1651 C C . LYS A 1 204 ? 57.856 27.686 -64.258 1.00 51.56 204 LYS A C 1
ATOM 1653 O O . LYS A 1 204 ? 58.532 26.813 -64.781 1.00 51.56 204 LYS A O 1
ATOM 1658 N N . ASP A 1 205 ? 57.622 28.894 -64.761 1.00 57.31 205 ASP A N 1
ATOM 1659 C CA . ASP A 1 205 ? 58.532 29.771 -65.504 1.00 57.31 205 ASP A CA 1
ATOM 1660 C C . ASP A 1 205 ? 59.614 29.109 -66.380 1.00 57.31 205 ASP A C 1
ATOM 1662 O O . ASP A 1 205 ? 60.722 28.815 -65.925 1.00 57.31 205 ASP A O 1
ATOM 1666 N N . ASP A 1 206 ? 59.332 29.006 -67.682 1.00 57.88 206 ASP A N 1
ATOM 1667 C CA . ASP A 1 206 ? 60.377 28.909 -68.704 1.00 57.88 206 ASP A CA 1
ATOM 1668 C C . ASP A 1 206 ? 61.212 30.209 -68.711 1.00 57.88 206 ASP A C 1
ATOM 1670 O O . ASP A 1 206 ? 60.644 31.309 -68.749 1.00 57.88 206 ASP A O 1
ATOM 1674 N N . PRO A 1 207 ? 62.558 30.151 -68.715 1.00 55.62 207 PRO A N 1
ATOM 1675 C CA . PRO A 1 207 ? 63.375 31.350 -68.830 1.00 55.62 207 PRO A CA 1
ATOM 1676 C C . PRO A 1 207 ? 63.260 31.901 -70.255 1.00 55.62 207 PRO A C 1
ATOM 1678 O O . PRO A 1 207 ? 63.692 31.267 -71.217 1.00 55.62 207 PRO A O 1
ATOM 1681 N N . ILE A 1 208 ? 62.694 33.104 -70.395 1.00 54.94 208 ILE A N 1
ATOM 1682 C CA . ILE A 1 208 ? 62.601 33.822 -71.673 1.00 54.94 208 ILE A CA 1
ATOM 1683 C C . ILE A 1 208 ? 64.014 33.993 -72.251 1.00 54.94 208 ILE A C 1
ATOM 1685 O O . ILE A 1 208 ? 64.812 34.808 -71.781 1.00 54.94 208 ILE A O 1
ATOM 1689 N N . SER A 1 209 ? 64.326 33.222 -73.293 1.00 56.19 209 SER A N 1
ATOM 1690 C CA . SER A 1 209 ? 65.536 33.375 -74.093 1.00 56.19 209 SER A CA 1
ATOM 1691 C C . SER A 1 209 ? 65.467 34.695 -74.860 1.00 56.19 209 SER A C 1
ATOM 1693 O O . SER A 1 209 ? 64.680 34.835 -75.798 1.00 56.19 209 SER A O 1
ATOM 1695 N N . ASN A 1 210 ? 66.298 35.667 -74.487 1.00 56.88 210 ASN A N 1
ATOM 1696 C CA . ASN A 1 210 ? 66.441 36.909 -75.237 1.00 56.88 210 ASN A CA 1
ATOM 1697 C C . ASN A 1 210 ? 67.286 36.644 -76.500 1.00 56.88 210 ASN A C 1
ATOM 1699 O O . ASN A 1 210 ? 68.515 36.741 -76.480 1.00 56.88 210 ASN A O 1
ATOM 1703 N N . VAL A 1 211 ? 66.630 36.239 -77.591 1.00 57.09 211 VAL A N 1
ATOM 1704 C CA . VAL A 1 211 ? 67.267 36.028 -78.897 1.00 57.09 211 VAL A CA 1
ATOM 1705 C C . VAL A 1 211 ? 67.332 37.358 -79.652 1.00 57.09 211 VAL A C 1
ATOM 1707 O O . VAL A 1 211 ? 66.356 37.831 -80.223 1.00 57.09 211 VAL A O 1
ATOM 1710 N N . ARG A 1 212 ? 68.529 37.948 -79.612 1.00 51.62 212 ARG A N 1
ATOM 1711 C CA . ARG A 1 212 ? 69.219 38.719 -80.662 1.00 51.62 212 ARG A CA 1
ATOM 1712 C C . ARG A 1 212 ? 68.420 38.926 -81.967 1.00 51.62 212 ARG A C 1
ATOM 1714 O O . ARG A 1 212 ? 68.336 38.016 -82.784 1.00 51.62 212 ARG A O 1
ATOM 1721 N N . ALA A 1 213 ? 67.959 40.154 -82.213 1.00 53.81 213 ALA A N 1
ATOM 1722 C CA . ALA A 1 213 ? 67.595 40.619 -83.551 1.00 53.81 213 ALA A CA 1
ATOM 1723 C C . ALA A 1 213 ? 68.801 41.345 -84.174 1.00 53.81 213 ALA A C 1
ATOM 1725 O O . ALA A 1 213 ? 69.133 42.466 -83.790 1.00 53.81 213 ALA A O 1
ATOM 1726 N N . GLU A 1 214 ? 69.492 40.678 -85.099 1.00 54.56 214 GLU A N 1
ATOM 1727 C CA . GLU A 1 214 ? 70.454 41.307 -86.004 1.00 54.56 214 GLU A CA 1
ATOM 1728 C C . GLU A 1 214 ? 69.765 41.772 -87.298 1.00 54.56 214 GLU A C 1
ATOM 1730 O O . GLU A 1 214 ? 69.120 40.970 -87.963 1.00 54.56 214 GLU A O 1
ATOM 1735 N N . LYS A 1 215 ? 70.053 43.038 -87.644 1.00 52.38 215 LYS A N 1
ATOM 1736 C CA . LYS A 1 215 ? 70.208 43.673 -88.974 1.00 52.38 215 LYS A CA 1
ATOM 1737 C C . LYS A 1 215 ? 69.018 43.866 -89.927 1.00 52.38 215 LYS A C 1
ATOM 1739 O O . LYS A 1 215 ? 68.292 42.929 -90.218 1.00 52.38 215 LYS A O 1
ATOM 1744 N N . MET A 1 216 ? 68.993 45.084 -90.496 1.00 47.38 216 MET A N 1
ATOM 1745 C CA . MET A 1 216 ? 68.724 45.531 -91.892 1.00 47.38 216 MET A CA 1
ATOM 1746 C C . MET A 1 216 ? 68.262 47.006 -91.785 1.00 47.38 216 MET A C 1
ATOM 1748 O O . MET A 1 216 ? 67.362 47.272 -90.995 1.00 47.38 216 MET A O 1
ATOM 1752 N N . ASP A 1 217 ? 68.837 48.046 -92.397 1.00 50.12 217 ASP A N 1
ATOM 1753 C CA . ASP A 1 217 ? 69.817 48.248 -93.480 1.00 50.12 217 ASP A CA 1
ATOM 1754 C C . ASP A 1 217 ? 70.754 49.433 -93.151 1.00 50.12 217 ASP A C 1
ATOM 1756 O O . ASP A 1 217 ? 70.324 50.336 -92.391 1.00 50.12 217 ASP A O 1
#

pLDDT: mean 74.52, std 21.51, range [36.03, 98.12]

Mean predicted aligned error: 19.68 Å